Protein AF-A0A2N0NVF7-F1 (afdb_monomer_lite)

Secondary structure (DSSP, 8-state):
-------------------------------HHHHHHHHHHHHHHHHTTTTTT----SSS-HHHHHHHIIIIIHHHHHHHHHHHS---HHHHHHHHHHHHHHHHHHHHHHHS-HHHHHHHHHHHHHHHHHHHHHHHHHHHHHHHHHTT-TTGGGS-HHHHHHHHH-GGGS--------------SS------------------GGG-HHHHHIIIIIIHHHHHHHHHS---------

Foldseek 3Di:
DDDDDDDDDDDDDPPDDPPPPPPPPVPPPQDPVNLVVLLVVLVVCCVPVCCVQDDDDLQDDCVVCVVVCVPGPQPVSCVVSVVPDVDDSVSSVVSVVVVSVVSNVVVVLVVPPPVVVVVVVVVVVQVVVLVVLLVLLVVLLVVCVVVVPPLSVVDDPVVVVVLSPDSLLRDDPPPPDPCPVPDPPDDPDDPDPDPPPPPPPDDSVSPPPSSVCCRPVRRVVSSVVVVPDDPPPPPDDD

Organism: NCBI:txid588596

Radius of gyration: 31.99 Å; chains: 1; bounding box: 83×58×84 Å

Structure (mmCIF, N/CA/C/O backbone):
data_AF-A0A2N0NVF7-F1
#
_entry.id   AF-A0A2N0NVF7-F1
#
loop_
_atom_site.group_PDB
_atom_site.id
_atom_site.type_symbol
_atom_site.label_atom_id
_atom_site.label_alt_id
_atom_site.label_comp_id
_atom_site.label_asym_id
_atom_site.label_entity_id
_atom_site.label_seq_id
_atom_site.pdbx_PDB_ins_code
_atom_site.Cartn_x
_atom_site.Cartn_y
_atom_site.Cartn_z
_atom_site.occupancy
_atom_site.B_iso_or_equiv
_atom_site.auth_seq_id
_atom_site.auth_comp_id
_atom_site.auth_asym_id
_atom_site.auth_atom_id
_atom_site.pdbx_PDB_model_num
ATOM 1 N N . MET A 1 1 ? 51.260 -34.766 55.723 1.00 37.97 1 MET A N 1
ATOM 2 C CA . MET A 1 1 ? 52.291 -34.419 54.733 1.00 37.97 1 MET A CA 1
ATOM 3 C C . MET A 1 1 ? 51.609 -34.461 53.387 1.00 37.97 1 MET A C 1
ATOM 5 O O . MET A 1 1 ? 51.180 -35.546 53.025 1.00 37.97 1 MET A O 1
ATOM 9 N N . ASP A 1 2 ? 51.400 -33.269 52.814 1.00 34.38 2 ASP A N 1
ATOM 10 C CA . ASP A 1 2 ? 51.558 -32.926 51.385 1.00 34.38 2 ASP A CA 1
ATOM 11 C C . ASP A 1 2 ? 50.774 -33.751 50.339 1.00 34.38 2 ASP A C 1
ATOM 13 O O . ASP A 1 2 ? 50.781 -34.971 50.369 1.00 34.38 2 ASP A O 1
ATOM 17 N N . SER A 1 3 ? 50.094 -33.207 49.328 1.00 41.75 3 SER A N 1
ATOM 18 C CA . SER A 1 3 ? 49.921 -31.846 48.810 1.00 41.75 3 SER A CA 1
ATOM 19 C C . SER A 1 3 ? 48.745 -31.847 47.818 1.00 41.75 3 SER A C 1
ATOM 21 O O . SER A 1 3 ? 48.308 -32.893 47.339 1.00 41.75 3 SER A O 1
ATOM 23 N N . ASP A 1 4 ? 48.282 -30.639 47.519 1.00 42.72 4 ASP A N 1
ATOM 24 C CA . ASP A 1 4 ? 47.252 -30.221 46.570 1.00 42.72 4 ASP A CA 1
ATOM 25 C C . ASP A 1 4 ? 47.401 -30.758 45.136 1.00 42.72 4 ASP A C 1
ATOM 27 O O . ASP A 1 4 ? 48.513 -30.864 44.627 1.00 42.72 4 ASP A O 1
ATOM 31 N N . GLN A 1 5 ? 46.272 -30.936 44.439 1.00 44.09 5 GLN A N 1
ATOM 32 C CA . GLN A 1 5 ? 46.112 -30.585 43.019 1.00 44.09 5 GLN A CA 1
ATOM 33 C C . GLN A 1 5 ? 44.612 -30.400 42.718 1.00 44.09 5 GLN A C 1
ATOM 35 O O . GLN A 1 5 ? 43.843 -31.358 42.619 1.00 44.09 5 GLN A O 1
ATOM 40 N N . GLU A 1 6 ? 44.206 -29.137 42.586 1.00 36.31 6 GLU A N 1
ATOM 41 C CA . GLU A 1 6 ? 42.967 -28.725 41.932 1.00 36.31 6 GLU A CA 1
ATOM 42 C C . GLU A 1 6 ? 43.001 -29.092 40.441 1.00 36.31 6 GLU A C 1
ATOM 44 O O . GLU A 1 6 ? 44.023 -28.941 39.775 1.00 36.31 6 GLU A O 1
ATOM 49 N N . SER A 1 7 ? 41.861 -29.482 39.873 1.00 37.03 7 SER A N 1
ATOM 50 C CA . SER A 1 7 ? 41.584 -29.287 38.445 1.00 37.03 7 SER A CA 1
ATOM 51 C C . SER A 1 7 ? 40.078 -29.204 38.233 1.00 37.03 7 SER A C 1
ATOM 53 O O . SER A 1 7 ? 39.373 -30.195 38.062 1.00 37.03 7 SER A O 1
ATOM 55 N N . SER A 1 8 ? 39.589 -27.971 38.288 1.00 33.84 8 SER A N 1
ATOM 56 C CA . SER A 1 8 ? 38.267 -27.549 37.856 1.00 33.84 8 SER A CA 1
ATOM 57 C C . SER A 1 8 ? 38.199 -27.594 36.326 1.00 33.84 8 SER A C 1
ATOM 59 O O . SER A 1 8 ? 38.786 -26.777 35.622 1.00 33.84 8 SER A O 1
ATOM 61 N N . SER A 1 9 ? 37.476 -28.569 35.781 1.00 32.97 9 SER A N 1
ATOM 62 C CA . SER A 1 9 ? 37.179 -28.650 34.351 1.00 32.97 9 SER A CA 1
ATOM 63 C C . SER A 1 9 ? 36.057 -27.673 33.986 1.00 32.97 9 SER A C 1
ATOM 65 O O . SER A 1 9 ? 34.875 -28.017 34.013 1.00 32.97 9 SER A O 1
ATOM 67 N N . SER A 1 10 ? 36.432 -26.440 33.652 1.00 32.38 10 SER A N 1
ATOM 68 C CA . SER A 1 10 ? 35.570 -25.450 33.008 1.00 32.38 10 SER A CA 1
ATOM 69 C C . SER A 1 10 ? 35.505 -25.719 31.501 1.00 32.38 10 SER A C 1
ATOM 71 O O . SER A 1 10 ? 36.438 -25.478 30.737 1.00 32.38 10 SER A O 1
ATOM 73 N N . SER A 1 11 ? 34.366 -26.250 31.065 1.00 32.31 11 SER A N 1
ATOM 74 C CA . SER A 1 11 ? 34.003 -26.417 29.660 1.00 32.31 11 SER A CA 1
ATOM 75 C C . SER A 1 11 ? 33.707 -25.055 29.024 1.00 32.31 11 SER A C 1
ATOM 77 O O . SER A 1 11 ? 32.600 -24.525 29.137 1.00 32.31 11 SER A O 1
ATOM 79 N N . SER A 1 12 ? 34.709 -24.484 28.363 1.00 32.97 12 SER A N 1
ATOM 80 C CA . SER A 1 12 ? 34.586 -23.269 27.559 1.00 32.97 12 SER A CA 1
ATOM 81 C C . SER A 1 12 ? 33.939 -23.594 26.213 1.00 32.97 12 SER A C 1
ATOM 83 O O . SER A 1 12 ? 34.584 -24.122 25.309 1.00 32.97 12 SER A O 1
ATOM 85 N N . SER A 1 13 ? 32.655 -23.271 26.078 1.00 30.88 13 SER A N 1
ATOM 86 C CA . SER A 1 13 ? 31.927 -23.293 24.810 1.00 30.88 13 SER A CA 1
ATOM 87 C C . SER A 1 13 ? 32.509 -22.241 23.865 1.00 30.88 13 SER A C 1
ATOM 89 O O . SER A 1 13 ? 32.264 -21.045 24.013 1.00 30.88 13 SER A O 1
ATOM 91 N N . SER A 1 14 ? 33.291 -22.684 22.886 1.00 31.03 14 SER A N 1
ATOM 92 C CA . SER A 1 14 ? 33.769 -21.869 21.775 1.00 31.03 14 SER A CA 1
ATOM 93 C C . SER A 1 14 ? 32.594 -21.506 20.865 1.00 31.03 14 SER A C 1
ATOM 95 O O . SER A 1 14 ? 32.209 -22.240 19.959 1.00 31.03 14 SER A O 1
ATOM 97 N N . SER A 1 15 ? 31.999 -20.341 21.114 1.00 32.75 15 SER A N 1
ATOM 98 C CA . SER A 1 15 ? 31.070 -19.695 20.193 1.00 32.75 15 SER A CA 1
ATOM 99 C C . SER A 1 15 ? 31.816 -19.332 18.910 1.00 32.75 15 SER A C 1
ATOM 101 O O . SER A 1 15 ? 32.534 -18.333 18.853 1.00 32.75 15 SER A O 1
ATOM 103 N N . SER A 1 16 ? 31.665 -20.172 17.888 1.00 29.67 16 SER A N 1
ATOM 104 C CA . SER A 1 16 ? 32.123 -19.910 16.530 1.00 29.67 16 SER A CA 1
ATOM 105 C C . SER A 1 16 ? 31.419 -18.662 16.005 1.00 29.67 16 SER A C 1
ATOM 107 O O . SER A 1 16 ? 30.249 -18.691 15.625 1.00 29.67 16 SER A O 1
ATOM 109 N N . THR A 1 17 ? 32.129 -17.539 15.996 1.00 31.55 17 THR A N 1
ATOM 110 C CA . THR A 1 17 ? 31.732 -16.371 15.221 1.00 31.55 17 THR A CA 1
ATOM 111 C C . THR A 1 17 ? 31.757 -16.780 13.757 1.00 31.55 17 THR A C 1
ATOM 113 O O . THR A 1 17 ? 32.826 -17.012 13.191 1.00 31.55 17 THR A O 1
ATOM 116 N N . TYR A 1 18 ? 30.580 -16.902 13.144 1.00 33.84 18 TYR A N 1
ATOM 117 C CA . TYR A 1 18 ? 30.467 -16.908 11.697 1.00 33.84 18 TYR A CA 1
ATOM 118 C C . TYR A 1 18 ? 30.979 -15.544 11.223 1.00 33.84 18 TYR A C 1
ATOM 120 O O . TYR A 1 18 ? 30.282 -14.535 11.218 1.00 33.84 18 TYR A O 1
ATOM 128 N N . SER A 1 19 ? 32.258 -15.484 10.878 1.00 30.38 19 SER A N 1
ATOM 129 C CA . SER A 1 19 ? 32.777 -14.389 10.080 1.00 30.38 19 SER A CA 1
ATOM 130 C C . SER A 1 19 ? 32.153 -14.564 8.707 1.00 30.38 19 SER A C 1
ATOM 132 O O . SER A 1 19 ? 32.668 -15.290 7.862 1.00 30.38 19 SER A O 1
ATOM 134 N N . SER A 1 20 ? 30.989 -13.950 8.503 1.00 32.41 20 SER A N 1
ATOM 135 C CA . SER A 1 20 ? 30.478 -13.675 7.172 1.00 32.41 20 SER A CA 1
ATOM 136 C C . SER A 1 20 ? 31.503 -12.766 6.513 1.00 32.41 20 SER A C 1
ATOM 138 O O . SER A 1 20 ? 31.496 -11.552 6.709 1.00 32.41 20 SER A O 1
ATOM 140 N N . SER A 1 21 ? 32.441 -13.390 5.808 1.00 32.06 21 SER A N 1
ATOM 141 C CA . SER A 1 21 ? 33.409 -12.749 4.941 1.00 32.06 21 SER A CA 1
ATOM 142 C C . SER A 1 21 ? 32.630 -11.936 3.916 1.00 32.06 21 SER A C 1
ATOM 144 O O . SER A 1 21 ? 32.153 -12.461 2.909 1.00 32.06 21 SER A O 1
ATOM 146 N N . SER A 1 22 ? 32.448 -10.652 4.218 1.00 42.31 22 SER A N 1
ATOM 147 C CA . SER A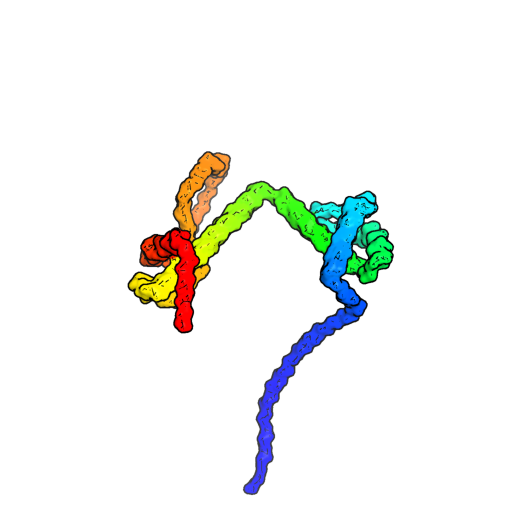 1 22 ? 32.044 -9.657 3.245 1.00 42.31 22 SER A CA 1
ATOM 148 C C . SER A 1 22 ? 33.134 -9.643 2.189 1.00 42.31 22 SER A C 1
ATOM 150 O O . SER A 1 22 ? 34.223 -9.119 2.424 1.00 42.31 22 SER A O 1
ATOM 152 N N . LEU A 1 23 ? 32.851 -10.276 1.052 1.00 39.62 23 LEU A N 1
ATOM 153 C CA . LEU A 1 23 ? 33.563 -10.026 -0.187 1.00 39.62 23 LEU A CA 1
ATOM 154 C C . LEU A 1 23 ? 33.556 -8.511 -0.375 1.00 39.62 23 LEU A C 1
ATOM 156 O O . LEU A 1 23 ? 32.513 -7.900 -0.610 1.00 39.62 23 LEU A O 1
ATOM 160 N N . SER A 1 24 ? 34.709 -7.903 -0.127 1.00 44.84 24 SER A N 1
ATOM 161 C CA . SER A 1 24 ? 34.935 -6.485 -0.305 1.00 44.84 24 SER A CA 1
ATOM 162 C C . SER A 1 24 ? 34.953 -6.211 -1.802 1.00 44.84 24 SER A C 1
ATOM 164 O O . SER A 1 24 ? 36.010 -6.183 -2.432 1.00 44.84 24 SER A O 1
ATOM 166 N N . ASP A 1 25 ? 33.771 -6.026 -2.380 1.00 40.38 25 ASP A N 1
ATOM 167 C CA . ASP A 1 25 ? 33.649 -5.275 -3.615 1.00 40.38 25 ASP A CA 1
ATOM 168 C C . ASP A 1 25 ? 34.118 -3.855 -3.293 1.00 40.38 25 ASP A C 1
ATOM 170 O O . ASP A 1 25 ? 33.471 -3.131 -2.534 1.00 40.38 25 ASP A O 1
ATOM 174 N N . ASN A 1 26 ? 35.253 -3.448 -3.859 1.00 46.06 26 ASN A N 1
ATOM 175 C CA . ASN A 1 26 ? 35.726 -2.062 -3.859 1.00 46.06 26 ASN A CA 1
ATOM 176 C C . ASN A 1 26 ? 34.812 -1.184 -4.742 1.00 46.06 26 ASN A C 1
ATOM 178 O O . ASN A 1 26 ? 35.257 -0.516 -5.673 1.00 46.06 26 ASN A O 1
ATOM 182 N N . ALA A 1 27 ? 33.505 -1.215 -4.484 1.00 49.44 27 ALA A N 1
ATOM 183 C CA . ALA A 1 27 ? 32.524 -0.337 -5.080 1.00 49.44 27 ALA A CA 1
ATOM 184 C C . ALA A 1 27 ? 32.495 0.941 -4.244 1.00 49.44 27 ALA A C 1
ATOM 186 O O . ALA A 1 27 ? 32.060 0.934 -3.093 1.00 49.44 27 ALA A O 1
ATOM 187 N N . ILE A 1 28 ? 32.968 2.044 -4.826 1.00 53.88 28 ILE A N 1
ATOM 188 C CA . ILE A 1 28 ? 32.752 3.393 -4.297 1.00 53.88 28 ILE A CA 1
ATOM 189 C C . ILE A 1 28 ? 31.253 3.506 -3.999 1.00 53.88 28 ILE A C 1
ATOM 191 O O . ILE A 1 28 ? 30.440 3.527 -4.923 1.00 53.88 28 ILE A O 1
ATOM 195 N N . HIS A 1 29 ? 30.874 3.499 -2.718 1.00 58.25 29 HIS A N 1
ATOM 196 C CA . HIS A 1 29 ? 29.473 3.552 -2.321 1.00 58.25 29 HIS A CA 1
ATOM 197 C C . HIS A 1 29 ? 28.902 4.879 -2.815 1.00 58.25 29 HIS A C 1
ATOM 199 O O . HIS A 1 29 ? 29.215 5.948 -2.287 1.00 58.25 29 HIS A O 1
ATOM 205 N N . LEU A 1 30 ? 28.117 4.815 -3.888 1.00 65.69 30 LEU A N 1
ATOM 206 C CA . LEU A 1 30 ? 27.538 5.983 -4.525 1.00 65.69 30 LEU A CA 1
ATOM 207 C C . LEU A 1 30 ? 26.736 6.757 -3.473 1.00 65.69 30 LEU A C 1
ATOM 209 O O . LEU A 1 30 ? 25.811 6.211 -2.871 1.00 65.69 30 LEU A O 1
ATOM 213 N N . ASN A 1 31 ? 27.087 8.026 -3.245 1.00 79.81 31 ASN A N 1
ATOM 214 C CA . ASN A 1 31 ? 26.349 8.893 -2.328 1.00 79.81 31 ASN A CA 1
ATOM 215 C C . ASN A 1 31 ? 24.843 8.808 -2.649 1.00 79.81 31 ASN A C 1
ATOM 217 O O . ASN A 1 31 ? 24.455 8.919 -3.813 1.00 79.81 31 ASN A O 1
ATOM 221 N N . GLN A 1 32 ? 23.988 8.613 -1.639 1.00 80.88 32 GLN A N 1
ATOM 222 C CA . GLN A 1 32 ? 22.549 8.395 -1.831 1.00 80.88 32 GLN A CA 1
ATOM 223 C C . GLN A 1 32 ? 21.876 9.481 -2.683 1.00 80.88 32 GLN A C 1
ATOM 225 O O . GLN A 1 32 ? 20.971 9.179 -3.465 1.00 80.88 32 GLN A O 1
ATOM 230 N N . ASN A 1 33 ? 22.319 10.735 -2.567 1.00 84.88 33 ASN A N 1
ATOM 231 C CA . ASN A 1 33 ? 21.794 11.835 -3.375 1.00 84.88 33 ASN A CA 1
ATOM 232 C C . ASN A 1 33 ? 22.175 11.671 -4.850 1.00 84.88 33 ASN A C 1
ATOM 234 O O . ASN A 1 33 ? 21.324 11.788 -5.727 1.00 84.88 33 ASN A O 1
ATOM 238 N N . MET A 1 34 ? 23.428 11.303 -5.112 1.00 86.00 34 MET A N 1
ATOM 239 C CA . MET A 1 34 ? 23.927 11.016 -6.454 1.00 86.00 34 MET A CA 1
ATOM 240 C C . MET A 1 34 ? 23.240 9.778 -7.054 1.00 86.00 34 MET A C 1
ATOM 242 O O . MET A 1 34 ? 22.802 9.834 -8.200 1.00 86.00 34 MET A O 1
ATOM 246 N N . TYR A 1 35 ? 23.021 8.714 -6.269 1.00 88.62 35 TYR A N 1
ATOM 247 C CA . TYR A 1 35 ? 22.237 7.545 -6.694 1.00 88.62 35 TYR A CA 1
ATOM 248 C C . TYR A 1 35 ? 20.826 7.936 -7.137 1.00 88.62 35 TYR A C 1
ATOM 250 O O . TYR A 1 35 ? 20.353 7.481 -8.176 1.00 88.62 35 TYR A O 1
ATOM 258 N N . ARG A 1 36 ? 20.145 8.805 -6.378 1.00 88.44 36 ARG A N 1
ATOM 259 C CA . ARG A 1 36 ? 18.804 9.294 -6.732 1.00 88.44 36 ARG A CA 1
ATOM 260 C C . ARG A 1 36 ? 18.814 10.107 -8.026 1.00 88.44 36 ARG A C 1
ATOM 262 O O . ARG A 1 36 ? 17.898 9.935 -8.826 1.00 88.44 36 ARG A O 1
ATOM 269 N N . THR A 1 37 ? 19.816 10.959 -8.234 1.00 90.69 37 THR A N 1
ATOM 270 C CA . THR A 1 37 ? 19.957 11.758 -9.461 1.00 90.69 37 THR A CA 1
ATOM 271 C C . THR A 1 37 ? 20.211 10.869 -10.673 1.00 90.69 37 THR A C 1
ATOM 273 O O . THR A 1 37 ? 19.436 10.909 -11.624 1.00 90.69 37 THR A O 1
ATOM 276 N N . ILE A 1 38 ? 21.205 9.982 -10.594 1.00 90.81 38 ILE A N 1
ATOM 277 C CA . ILE A 1 38 ? 21.542 9.042 -11.672 1.00 90.81 38 ILE A CA 1
ATOM 278 C C . ILE A 1 38 ? 20.348 8.152 -11.997 1.00 90.81 38 ILE A C 1
ATOM 280 O O . ILE A 1 38 ? 19.996 7.990 -13.159 1.00 90.81 38 ILE A O 1
ATOM 284 N N . LYS A 1 39 ? 19.664 7.626 -10.976 1.00 92.00 39 LYS A N 1
ATOM 285 C CA . LYS A 1 39 ? 18.464 6.806 -11.160 1.00 92.00 39 LYS A CA 1
ATOM 286 C C . LYS A 1 39 ? 17.374 7.545 -11.939 1.00 92.00 39 LYS A C 1
ATOM 288 O O . LYS A 1 39 ? 16.731 6.937 -12.787 1.00 92.00 39 LYS A O 1
ATOM 293 N N . LYS A 1 40 ? 17.156 8.837 -11.668 1.00 91.44 40 LYS A N 1
ATOM 294 C CA . LYS A 1 40 ? 16.187 9.653 -12.417 1.00 91.44 40 LYS A CA 1
ATOM 295 C C . LYS A 1 40 ? 16.617 9.843 -13.870 1.00 91.44 40 LYS A C 1
ATOM 297 O O . LYS A 1 40 ? 15.788 9.647 -14.750 1.00 91.44 40 LYS A O 1
ATOM 302 N N . GLU A 1 41 ? 17.883 10.168 -14.125 1.00 92.31 41 GLU A N 1
ATOM 303 C CA . GLU A 1 41 ? 18.389 10.340 -15.495 1.00 92.31 41 GLU A CA 1
ATOM 304 C C . GLU A 1 41 ? 18.319 9.040 -16.302 1.00 92.31 41 GLU A C 1
ATOM 306 O O . GLU A 1 41 ? 17.770 9.030 -17.401 1.00 92.31 41 GLU A O 1
ATOM 311 N N . VAL A 1 42 ? 18.756 7.921 -15.713 1.00 92.00 42 VAL A N 1
ATOM 312 C CA . VAL A 1 42 ? 18.628 6.578 -16.300 1.00 92.00 42 VAL A CA 1
ATOM 313 C C . VAL A 1 42 ? 17.183 6.297 -16.705 1.00 92.00 42 VAL A C 1
ATOM 315 O O . VAL A 1 42 ? 16.925 5.768 -17.782 1.00 92.00 42 VAL A O 1
ATOM 318 N N . PHE A 1 43 ? 16.221 6.668 -15.863 1.00 93.06 43 PHE A N 1
ATOM 319 C CA . PHE A 1 43 ? 14.807 6.453 -16.151 1.00 93.06 43 PHE A CA 1
ATOM 320 C C . PHE A 1 43 ? 14.281 7.341 -17.277 1.00 93.06 43 PHE A C 1
ATOM 322 O O . PHE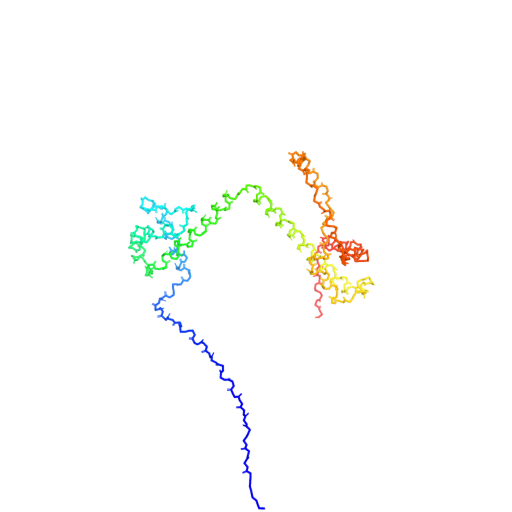 A 1 43 ? 13.428 6.881 -18.038 1.00 93.06 43 PHE A O 1
ATOM 329 N N . ILE A 1 44 ? 14.773 8.574 -17.387 1.00 92.31 44 ILE A N 1
ATOM 330 C CA . ILE A 1 44 ? 14.421 9.484 -18.478 1.00 92.31 44 ILE A CA 1
ATOM 331 C C . ILE A 1 44 ? 14.934 8.911 -19.799 1.00 92.31 44 ILE A C 1
ATOM 333 O O . ILE A 1 44 ? 14.126 8.691 -20.693 1.00 92.31 44 ILE A O 1
ATOM 337 N N . TRP A 1 45 ? 16.222 8.563 -19.889 1.00 92.12 45 TRP A N 1
ATOM 338 C CA . TRP A 1 45 ? 16.803 7.997 -21.113 1.00 92.12 45 TRP A CA 1
ATOM 339 C C . TRP A 1 45 ? 16.111 6.712 -21.560 1.00 92.12 45 TRP A C 1
ATOM 341 O O . TRP A 1 45 ? 15.853 6.530 -22.745 1.00 92.12 45 TRP A O 1
ATOM 351 N N . VAL A 1 46 ? 15.771 5.831 -20.616 1.00 90.56 46 VAL A N 1
ATOM 352 C CA . VAL A 1 46 ? 15.063 4.581 -20.929 1.00 90.56 46 VAL A CA 1
ATOM 353 C C . VAL A 1 46 ? 13.673 4.828 -21.522 1.00 90.56 46 VAL A C 1
ATOM 355 O O . VAL A 1 46 ? 13.240 4.053 -22.365 1.00 90.56 46 VAL A O 1
ATOM 358 N N . ASP A 1 47 ? 12.978 5.888 -21.100 1.00 86.94 47 ASP A N 1
ATOM 359 C CA . ASP A 1 47 ? 11.640 6.215 -21.616 1.00 86.94 47 ASP A CA 1
ATOM 360 C C . ASP A 1 47 ? 11.671 7.096 -22.881 1.00 86.9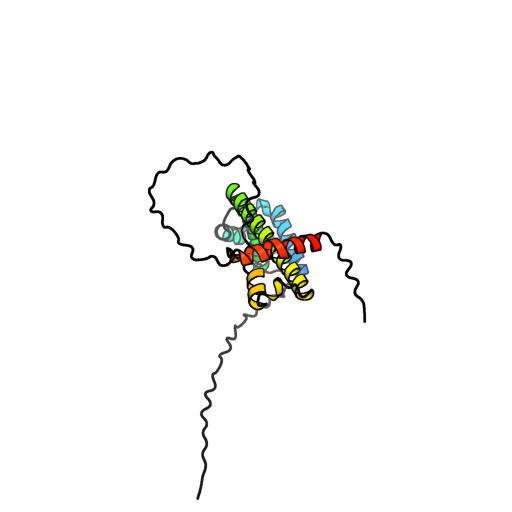4 47 ASP A C 1
ATOM 362 O O . ASP A 1 47 ? 10.643 7.212 -23.547 1.00 86.94 47 ASP A O 1
ATOM 366 N N . SER A 1 48 ? 12.811 7.719 -23.205 1.00 87.19 48 SER A N 1
ATOM 367 C CA . SER A 1 48 ? 13.000 8.533 -24.410 1.00 87.19 48 SER A CA 1
ATOM 368 C C . SER A 1 48 ? 13.905 7.832 -25.427 1.00 87.19 48 SER A C 1
ATOM 370 O O . SER A 1 48 ? 13.421 7.105 -26.286 1.00 87.19 48 SER A O 1
ATOM 372 N N . GLU A 1 49 ? 15.220 8.013 -25.310 1.00 85.38 49 GLU A N 1
ATOM 373 C CA . GLU A 1 49 ? 16.232 7.608 -26.296 1.00 85.38 49 GLU A CA 1
ATOM 374 C C . GLU A 1 49 ? 16.303 6.095 -26.519 1.00 85.38 49 GLU A C 1
ATOM 376 O O . GLU A 1 49 ? 16.630 5.641 -27.612 1.00 85.38 49 GLU A O 1
ATOM 381 N N . PHE A 1 50 ? 16.004 5.306 -25.488 1.00 86.19 50 PHE A N 1
ATOM 382 C CA . PHE A 1 50 ? 16.098 3.848 -25.561 1.00 86.19 50 PHE A CA 1
ATOM 383 C C . PHE A 1 50 ? 14.754 3.146 -25.731 1.00 86.19 50 PHE A C 1
ATOM 385 O O . PHE A 1 50 ? 14.732 1.913 -25.794 1.00 86.19 50 PHE A O 1
ATOM 392 N N . LYS A 1 51 ? 13.654 3.900 -25.843 1.00 85.62 51 LYS A N 1
ATOM 393 C CA . LYS A 1 51 ? 12.320 3.319 -26.013 1.00 85.62 51 LYS A CA 1
ATOM 394 C C . LYS A 1 51 ? 12.237 2.472 -27.286 1.00 85.62 51 LYS A C 1
ATOM 396 O O . LYS A 1 51 ? 11.720 1.360 -27.241 1.00 85.62 51 LYS A O 1
ATOM 401 N N . ASP A 1 52 ? 12.840 2.955 -28.370 1.00 85.00 52 ASP A N 1
ATOM 402 C CA . ASP A 1 52 ? 12.846 2.277 -29.672 1.00 85.00 52 ASP A CA 1
ATOM 403 C C . ASP A 1 52 ? 13.799 1.069 -29.719 1.00 85.00 52 ASP A C 1
ATOM 405 O O . ASP A 1 52 ? 13.631 0.169 -30.541 1.00 85.00 52 ASP A O 1
ATOM 409 N N . ILE A 1 53 ? 14.802 1.021 -28.832 1.00 87.19 53 ILE A N 1
ATOM 410 C CA . ILE A 1 53 ? 15.764 -0.091 -28.759 1.00 87.19 53 ILE A CA 1
ATOM 411 C C . ILE A 1 53 ? 15.135 -1.282 -28.039 1.00 87.19 53 ILE A C 1
ATOM 413 O O . ILE A 1 53 ? 15.179 -2.414 -28.528 1.00 87.19 53 ILE A O 1
ATOM 417 N N . TYR A 1 54 ? 14.599 -1.039 -26.843 1.00 86.94 54 TYR A N 1
ATOM 418 C CA . TYR A 1 54 ? 13.913 -2.062 -26.071 1.00 86.94 54 TYR A CA 1
ATOM 419 C C . TYR A 1 54 ? 13.005 -1.437 -25.013 1.00 86.94 54 TYR A C 1
ATOM 421 O O . TYR A 1 54 ? 13.474 -0.870 -24.022 1.00 86.94 54 TYR A O 1
ATOM 429 N N . GLU A 1 55 ? 11.701 -1.628 -25.179 1.00 87.94 55 GLU A N 1
ATOM 430 C CA . GLU A 1 55 ? 10.706 -1.232 -24.191 1.00 87.94 55 GLU A CA 1
ATOM 431 C C . GLU A 1 55 ? 10.548 -2.316 -23.112 1.00 87.94 55 GLU A C 1
ATOM 433 O O . GLU A 1 55 ? 10.250 -3.481 -23.389 1.00 87.94 55 GLU A O 1
ATOM 438 N N . ILE A 1 56 ? 10.754 -1.931 -21.848 1.00 88.56 56 ILE A N 1
ATOM 439 C CA . ILE A 1 56 ? 10.531 -2.825 -20.707 1.00 88.56 56 ILE A CA 1
ATOM 440 C C . ILE A 1 56 ? 9.025 -2.942 -20.464 1.00 88.56 56 ILE A C 1
ATOM 442 O O . ILE A 1 56 ? 8.420 -2.073 -19.833 1.00 88.56 56 ILE A O 1
ATOM 446 N N . ASP A 1 57 ? 8.453 -4.046 -20.934 1.00 86.62 57 ASP A N 1
ATOM 447 C CA . ASP A 1 57 ? 7.066 -4.414 -20.648 1.00 86.62 57 ASP A CA 1
ATOM 448 C C . ASP A 1 57 ? 6.832 -4.632 -19.138 1.00 86.62 57 ASP A C 1
ATOM 450 O O . ASP A 1 57 ? 7.528 -5.401 -18.473 1.00 86.62 57 ASP A O 1
ATOM 454 N N . SER A 1 58 ? 5.834 -3.949 -18.580 1.00 85.88 58 SER A N 1
ATOM 455 C CA . SER A 1 58 ? 5.432 -4.123 -17.182 1.00 85.88 58 SER A CA 1
ATOM 456 C C . SER A 1 58 ? 4.627 -5.392 -16.935 1.00 85.88 58 SER A C 1
ATOM 458 O O . SER A 1 58 ? 4.442 -5.760 -15.778 1.00 85.88 58 SER A O 1
ATOM 460 N N . ASP A 1 59 ? 4.141 -6.048 -17.982 1.00 84.75 59 ASP A N 1
ATOM 461 C CA . ASP A 1 59 ? 3.246 -7.196 -17.877 1.00 84.75 59 ASP A CA 1
ATOM 462 C C . ASP A 1 59 ? 3.980 -8.533 -17.881 1.00 84.75 59 ASP A C 1
ATOM 464 O O . ASP A 1 59 ? 3.458 -9.517 -17.355 1.00 84.75 59 ASP A O 1
ATOM 468 N N . ARG A 1 60 ? 5.192 -8.555 -18.439 1.00 87.62 60 ARG A N 1
ATOM 469 C CA . ARG A 1 60 ? 6.062 -9.731 -18.500 1.00 87.62 60 ARG A CA 1
ATOM 470 C C . ARG A 1 60 ? 6.919 -9.864 -17.251 1.00 87.62 60 ARG A C 1
ATOM 472 O O . ARG A 1 60 ? 7.182 -8.893 -16.531 1.00 87.62 60 ARG A O 1
ATOM 479 N N . THR A 1 61 ? 7.385 -11.084 -16.996 1.00 89.38 61 THR A N 1
ATOM 480 C CA . THR A 1 61 ? 8.285 -11.334 -15.871 1.00 89.38 61 THR A CA 1
ATOM 481 C C . THR A 1 61 ? 9.676 -10.771 -16.158 1.00 89.38 61 THR A C 1
ATOM 483 O O . THR A 1 61 ? 10.162 -10.788 -17.290 1.00 89.38 61 THR A O 1
ATOM 486 N N . TRP A 1 62 ? 10.364 -10.294 -15.114 1.00 90.81 62 TRP A N 1
ATOM 487 C CA . TRP A 1 62 ? 11.734 -9.798 -15.264 1.00 90.81 62 TRP A CA 1
ATOM 488 C C . TRP A 1 62 ? 12.658 -10.848 -15.878 1.00 90.81 62 TRP A C 1
ATOM 490 O O . TRP A 1 62 ? 13.531 -10.497 -16.659 1.00 90.81 62 TRP A O 1
ATOM 500 N N . LEU A 1 63 ? 12.465 -12.126 -15.541 1.00 90.25 63 LEU A N 1
ATOM 501 C CA . LEU A 1 63 ? 13.304 -13.226 -16.009 1.00 90.25 63 LEU A CA 1
ATOM 502 C C . LEU A 1 63 ? 13.231 -13.381 -17.533 1.00 90.25 63 LEU A C 1
ATOM 504 O O . LEU A 1 63 ? 14.277 -13.427 -18.171 1.00 90.25 63 LEU A O 1
ATOM 508 N N . GLU A 1 64 ? 12.027 -13.353 -18.110 1.00 89.94 64 GLU A N 1
ATOM 509 C CA . GLU A 1 64 ? 11.804 -13.436 -19.564 1.00 89.94 64 GLU A CA 1
ATOM 510 C C . GLU A 1 64 ? 12.471 -12.294 -20.339 1.00 89.94 64 GLU A C 1
ATOM 512 O O . GLU A 1 64 ? 12.887 -12.451 -21.485 1.00 89.94 64 GLU A O 1
ATOM 517 N N . GLN A 1 65 ? 12.569 -11.119 -19.721 1.00 92.00 65 GLN A N 1
ATOM 518 C CA . GLN A 1 65 ? 13.089 -9.917 -20.368 1.00 92.00 65 GLN A CA 1
ATOM 519 C C . GLN A 1 65 ? 14.548 -9.626 -20.024 1.00 92.00 65 GLN A C 1
ATOM 521 O O . GLN A 1 65 ? 15.193 -8.836 -20.714 1.00 92.00 65 GLN A O 1
ATOM 526 N N . LYS A 1 66 ? 15.085 -10.261 -18.978 1.00 91.50 66 LYS A N 1
ATOM 527 C CA . LYS A 1 66 ? 16.406 -9.971 -18.414 1.00 91.50 66 LYS A CA 1
ATOM 528 C C . LYS A 1 66 ? 17.508 -10.074 -19.460 1.00 91.50 66 LYS A C 1
ATOM 530 O O . LYS A 1 66 ? 18.369 -9.202 -19.509 1.00 91.50 66 LYS A O 1
ATOM 535 N N . GLU A 1 67 ? 17.479 -11.104 -20.298 1.00 92.00 67 GLU A N 1
ATOM 536 C CA . GLU A 1 67 ? 18.497 -11.305 -21.334 1.00 92.00 67 GLU A CA 1
ATOM 537 C C . GLU A 1 67 ? 18.454 -10.204 -22.395 1.00 92.00 67 GLU A C 1
ATOM 539 O O . GLU A 1 67 ? 19.487 -9.625 -22.725 1.00 92.00 67 GLU A O 1
ATOM 544 N N . ASN A 1 68 ? 17.262 -9.824 -22.862 1.00 92.62 68 ASN A N 1
ATOM 545 C CA . ASN A 1 68 ? 17.101 -8.705 -23.792 1.00 92.62 68 ASN A CA 1
ATOM 546 C C . ASN A 1 68 ? 17.534 -7.373 -23.164 1.00 92.62 68 ASN A C 1
ATOM 548 O O . ASN A 1 68 ? 18.180 -6.561 -23.822 1.00 92.62 68 ASN A O 1
ATOM 552 N N . ILE A 1 69 ? 17.248 -7.161 -21.877 1.00 92.12 69 ILE A N 1
ATOM 553 C CA . ILE A 1 69 ? 17.688 -5.964 -21.152 1.00 92.12 69 ILE A CA 1
ATOM 554 C C . ILE A 1 69 ? 19.216 -5.926 -21.063 1.00 92.12 69 ILE A C 1
ATOM 556 O O . ILE A 1 69 ? 19.814 -4.890 -21.334 1.00 92.12 69 ILE A O 1
ATOM 560 N N . ILE A 1 70 ? 19.862 -7.042 -20.721 1.00 92.38 70 ILE A N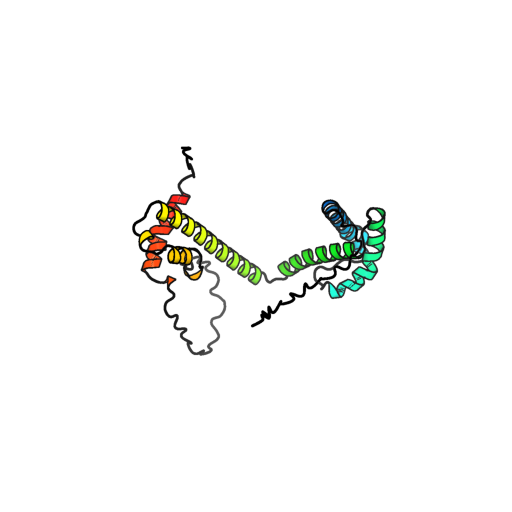 1
ATOM 561 C CA . ILE A 1 70 ? 21.324 -7.121 -20.597 1.00 92.38 70 ILE A CA 1
ATOM 562 C C . ILE A 1 70 ? 22.020 -6.976 -21.955 1.00 92.38 70 ILE A C 1
ATOM 564 O O . ILE A 1 70 ? 23.085 -6.371 -22.022 1.00 92.38 70 ILE A O 1
ATOM 568 N N . THR A 1 71 ? 21.444 -7.517 -23.027 1.00 92.62 71 THR A N 1
ATOM 569 C CA . THR A 1 71 ? 22.093 -7.549 -24.347 1.00 92.62 71 THR A CA 1
ATOM 570 C C . THR A 1 71 ? 21.795 -6.322 -25.208 1.00 92.62 71 THR A C 1
ATOM 572 O O . THR A 1 71 ? 22.698 -5.825 -25.875 1.00 92.62 71 THR A O 1
ATOM 575 N N . LYS A 1 72 ? 20.561 -5.804 -25.189 1.00 91.81 72 LYS A N 1
ATOM 576 C CA . LYS A 1 72 ? 20.123 -4.703 -26.066 1.00 91.81 72 LYS A CA 1
ATOM 577 C C . LYS A 1 72 ? 20.134 -3.349 -25.363 1.00 91.81 72 LYS A C 1
ATOM 579 O O . LYS A 1 72 ? 20.636 -2.378 -25.918 1.00 91.81 72 LYS A O 1
ATOM 584 N N . LEU A 1 73 ? 19.601 -3.284 -24.140 1.00 91.62 73 LEU A N 1
ATOM 585 C CA . LEU A 1 73 ? 19.360 -2.019 -23.436 1.00 91.62 73 LEU A CA 1
ATOM 586 C C . LEU A 1 73 ? 20.549 -1.564 -22.578 1.00 91.62 73 LEU A C 1
ATOM 588 O O . LEU A 1 73 ? 20.916 -0.391 -22.587 1.00 91.62 73 LEU A O 1
ATOM 592 N N . LEU A 1 74 ? 21.160 -2.485 -21.833 1.00 93.06 74 LEU A N 1
ATOM 593 C CA . LEU A 1 74 ? 22.214 -2.180 -20.866 1.00 93.06 74 LEU A CA 1
ATOM 594 C C . LEU A 1 74 ? 23.504 -1.649 -21.518 1.00 93.06 74 LEU A C 1
ATOM 596 O O . LEU A 1 74 ? 24.025 -0.658 -21.009 1.00 93.06 74 LEU A O 1
ATOM 600 N N . PRO A 1 75 ? 24.025 -2.210 -22.631 1.00 92.62 75 PRO A N 1
ATOM 601 C CA . PRO A 1 75 ? 25.296 -1.759 -23.195 1.00 92.62 75 PRO A CA 1
ATOM 602 C C . PRO A 1 75 ? 25.290 -0.305 -23.692 1.00 92.62 75 PRO A C 1
ATOM 604 O O . PRO A 1 75 ? 26.233 0.426 -23.373 1.00 92.62 75 PRO A O 1
ATOM 607 N N . PRO A 1 76 ? 24.281 0.170 -24.451 1.00 91.69 76 PRO A N 1
ATOM 608 C CA . PRO A 1 76 ? 24.287 1.553 -24.904 1.00 91.69 76 PRO A CA 1
ATOM 609 C C . PRO A 1 76 ? 23.902 2.529 -23.778 1.00 91.69 76 PRO A C 1
ATOM 611 O O . PRO A 1 76 ? 24.474 3.617 -23.707 1.00 91.69 76 PRO A O 1
ATOM 614 N N . LEU A 1 77 ? 23.052 2.114 -22.830 1.00 91.06 77 LEU A N 1
ATOM 615 C CA . LEU A 1 77 ? 22.741 2.894 -21.630 1.00 91.06 77 LEU A CA 1
ATOM 616 C C . LEU A 1 77 ? 23.976 3.085 -20.738 1.00 91.06 77 LEU A C 1
ATOM 618 O O . LEU A 1 77 ? 24.247 4.194 -20.284 1.00 91.06 77 LEU A O 1
ATOM 622 N N . TYR A 1 78 ? 24.768 2.030 -20.535 1.00 92.38 78 TYR A N 1
ATOM 623 C CA . TYR A 1 78 ? 26.024 2.098 -19.789 1.00 92.38 78 TYR A CA 1
ATOM 624 C C . TYR A 1 78 ? 27.011 3.073 -20.429 1.00 92.38 78 TYR A C 1
ATOM 626 O O . TYR A 1 78 ? 27.563 3.925 -19.738 1.00 92.38 78 TYR A O 1
ATOM 634 N N . LYS A 1 79 ? 27.182 3.019 -21.757 1.00 91.56 79 LYS A N 1
ATOM 635 C CA . LYS A 1 79 ? 28.044 3.964 -22.489 1.00 91.56 79 LYS A CA 1
ATOM 636 C C . LYS A 1 79 ? 27.620 5.420 -22.300 1.00 91.56 79 LYS A C 1
ATOM 638 O O . LYS A 1 79 ? 28.474 6.298 -22.371 1.00 91.56 79 LYS A O 1
ATOM 643 N N . LEU A 1 80 ? 26.332 5.690 -22.098 1.00 90.69 80 LEU A N 1
ATOM 644 C CA . LEU A 1 80 ? 25.816 7.041 -21.890 1.00 90.69 80 LEU A CA 1
ATOM 645 C C . LEU A 1 80 ? 26.009 7.486 -20.434 1.00 90.69 80 LEU A C 1
ATOM 647 O O . LEU A 1 80 ? 26.611 8.531 -20.189 1.00 90.69 80 LEU A O 1
ATOM 651 N N . VAL A 1 81 ? 25.581 6.663 -19.473 1.00 89.44 81 VAL A N 1
ATOM 652 C CA . VAL A 1 81 ? 25.702 6.944 -18.031 1.00 89.44 81 VAL A CA 1
ATOM 653 C C . VAL A 1 81 ? 27.169 7.108 -17.627 1.00 89.44 81 VAL A C 1
ATOM 655 O O . VAL A 1 81 ? 27.504 8.063 -16.928 1.00 89.44 81 VAL A O 1
ATOM 658 N N . ASN A 1 82 ? 28.053 6.234 -18.124 1.00 88.62 82 ASN A N 1
ATOM 659 C CA . ASN A 1 82 ? 29.466 6.213 -17.747 1.00 88.62 82 ASN A CA 1
ATOM 660 C C . ASN A 1 82 ? 30.266 7.427 -18.258 1.00 88.62 82 ASN A C 1
ATOM 662 O O . ASN A 1 82 ? 31.349 7.705 -17.755 1.00 88.62 82 ASN A O 1
ATOM 666 N N . LYS A 1 83 ? 29.732 8.192 -19.225 1.00 88.38 83 LYS A N 1
ATOM 667 C CA . LYS A 1 83 ? 30.326 9.478 -19.643 1.00 88.38 83 LYS A CA 1
ATOM 668 C C . LYS A 1 83 ? 30.192 10.558 -18.572 1.00 88.38 83 LYS A C 1
ATOM 670 O O . LYS A 1 83 ? 31.016 11.463 -18.523 1.00 88.38 83 LYS A O 1
ATOM 675 N N . LYS A 1 84 ? 29.127 10.497 -17.767 1.00 86.31 84 LYS A N 1
ATOM 676 C CA . LYS A 1 84 ? 28.795 11.517 -16.762 1.00 86.31 84 LYS A CA 1
ATOM 677 C C . LYS A 1 84 ? 29.087 11.066 -15.336 1.00 86.31 84 LYS A C 1
ATOM 679 O O . LYS A 1 84 ? 29.426 11.890 -14.493 1.00 86.31 84 LYS A O 1
ATOM 684 N N . TYR A 1 85 ? 28.936 9.775 -15.058 1.00 86.31 85 TYR A N 1
ATOM 685 C CA . TYR A 1 85 ? 28.999 9.223 -13.712 1.00 86.31 85 TYR A CA 1
ATOM 686 C C . TYR A 1 85 ? 29.772 7.912 -13.716 1.00 86.31 85 TYR A C 1
ATOM 688 O O . TYR A 1 85 ? 29.520 7.061 -14.558 1.00 86.31 85 TYR A O 1
ATOM 696 N N . ASN A 1 86 ? 30.648 7.699 -12.736 1.00 86.88 86 ASN A N 1
ATOM 697 C CA . ASN A 1 86 ? 31.322 6.413 -12.573 1.00 86.88 86 ASN A CA 1
ATOM 698 C C . ASN A 1 86 ? 30.371 5.409 -11.898 1.00 86.88 86 ASN A C 1
ATOM 700 O O . ASN A 1 86 ? 30.300 5.341 -10.670 1.00 86.88 86 ASN A O 1
ATOM 704 N N . VAL A 1 87 ? 29.580 4.692 -12.698 1.00 86.75 87 VAL A N 1
ATOM 705 C CA . VAL A 1 87 ? 28.512 3.791 -12.230 1.00 86.75 87 VAL A CA 1
ATOM 706 C C . VAL A 1 87 ? 28.729 2.413 -12.822 1.00 86.75 87 VAL A C 1
ATOM 708 O O . VAL A 1 87 ? 28.990 2.282 -14.014 1.00 86.75 87 VAL A O 1
ATOM 711 N N . SER A 1 88 ? 28.592 1.367 -12.010 1.00 89.62 88 SER A N 1
ATOM 712 C CA . SER A 1 88 ? 28.755 -0.001 -12.492 1.00 89.62 88 SER A CA 1
ATOM 713 C C . SER A 1 88 ? 27.530 -0.484 -13.285 1.00 89.62 88 SER A C 1
ATOM 715 O O . SER A 1 88 ? 26.392 -0.074 -13.040 1.00 89.62 88 SER A O 1
ATOM 717 N N . ASN A 1 89 ? 27.739 -1.426 -14.210 1.00 89.69 89 ASN A N 1
ATOM 718 C CA . ASN A 1 89 ? 26.643 -2.089 -14.931 1.00 89.69 89 ASN A CA 1
ATOM 719 C C . ASN A 1 89 ? 25.620 -2.739 -13.986 1.00 89.69 89 ASN A C 1
ATOM 721 O O . ASN A 1 89 ? 24.421 -2.734 -14.266 1.00 89.69 89 ASN A O 1
ATOM 725 N N . SER A 1 90 ? 26.082 -3.285 -12.856 1.00 90.31 90 SER A N 1
ATOM 726 C CA . SER A 1 90 ? 25.207 -3.925 -11.874 1.00 90.31 90 SER A CA 1
ATOM 727 C C . SER A 1 90 ? 24.312 -2.905 -11.164 1.00 90.31 90 SER A C 1
ATOM 729 O O . SER A 1 90 ? 23.145 -3.200 -10.905 1.00 90.31 90 SER A O 1
ATOM 731 N N . ASP A 1 91 ? 24.801 -1.686 -10.919 1.00 90.75 91 ASP A N 1
ATOM 732 C CA . ASP A 1 91 ? 24.009 -0.611 -10.318 1.00 90.75 91 ASP A CA 1
ATOM 733 C C . ASP A 1 91 ? 22.927 -0.101 -11.268 1.00 90.75 91 ASP A C 1
ATOM 735 O O . ASP A 1 91 ? 21.775 0.050 -10.854 1.00 90.75 91 ASP A O 1
ATOM 739 N N . ILE A 1 92 ? 23.258 0.083 -12.552 1.00 91.62 92 ILE A N 1
ATOM 740 C CA . ILE A 1 92 ? 22.269 0.436 -13.582 1.00 91.62 92 ILE A CA 1
ATOM 741 C C . ILE A 1 92 ? 21.206 -0.664 -13.672 1.00 91.62 92 ILE A C 1
ATOM 743 O O . ILE A 1 92 ? 20.009 -0.379 -13.634 1.00 91.62 92 ILE A O 1
ATOM 747 N N . LEU A 1 93 ? 21.618 -1.935 -13.697 1.00 93.19 93 LEU A N 1
ATOM 748 C CA . LEU A 1 93 ? 20.692 -3.064 -13.742 1.00 93.19 93 LEU A CA 1
ATOM 749 C C . LEU A 1 93 ? 19.779 -3.119 -12.504 1.00 93.19 93 LEU A C 1
ATOM 751 O O . LEU A 1 93 ? 18.577 -3.352 -12.639 1.00 93.19 93 LEU A O 1
ATOM 755 N N . LYS A 1 94 ? 20.305 -2.845 -11.301 1.00 92.56 94 LYS A N 1
ATOM 756 C CA . LYS A 1 94 ? 19.504 -2.725 -10.067 1.00 92.56 94 LYS A CA 1
ATOM 757 C C . LYS A 1 94 ? 18.484 -1.587 -10.160 1.00 92.56 94 LYS A C 1
ATOM 759 O O . LYS A 1 94 ? 17.344 -1.758 -9.721 1.00 92.56 94 LYS A O 1
ATOM 764 N N . MET A 1 95 ? 18.861 -0.439 -10.734 1.00 93.38 95 MET A N 1
ATOM 765 C CA . MET A 1 95 ? 17.940 0.682 -10.958 1.00 93.38 95 MET A CA 1
ATOM 766 C C . MET A 1 95 ? 16.805 0.284 -11.911 1.00 93.38 95 MET A C 1
ATOM 768 O O . MET A 1 95 ? 15.639 0.523 -11.585 1.00 93.38 95 MET A O 1
ATOM 772 N N . LEU A 1 96 ? 17.128 -0.365 -13.038 1.00 92.81 96 LEU A N 1
ATOM 773 C CA . LEU A 1 96 ? 16.148 -0.857 -14.016 1.00 92.81 96 LEU A CA 1
ATOM 774 C C . LEU A 1 96 ? 15.198 -1.891 -13.403 1.00 92.81 96 LEU A C 1
ATOM 776 O O . LEU A 1 96 ? 13.982 -1.761 -13.536 1.00 92.81 96 LEU A O 1
ATOM 780 N N . HIS A 1 97 ? 15.731 -2.860 -12.657 1.00 92.06 97 HIS A N 1
ATOM 781 C CA . HIS A 1 97 ? 14.923 -3.860 -11.959 1.00 92.06 97 HIS A CA 1
ATOM 782 C C . HIS A 1 97 ? 13.972 -3.213 -10.942 1.00 92.06 97 HIS A C 1
ATOM 784 O O . HIS A 1 97 ? 12.786 -3.539 -10.893 1.00 92.06 97 HIS A O 1
ATOM 790 N N . GLY A 1 98 ? 14.457 -2.244 -10.156 1.00 91.38 98 GLY A N 1
ATOM 791 C CA . GLY A 1 98 ? 13.616 -1.496 -9.220 1.00 91.38 98 GLY A CA 1
ATOM 792 C C . GLY A 1 98 ? 12.492 -0.720 -9.915 1.00 91.38 98 GLY A C 1
ATOM 793 O O . GLY A 1 98 ? 11.385 -0.629 -9.381 1.00 91.38 98 GLY A O 1
ATOM 794 N N . ARG A 1 99 ? 12.751 -0.190 -11.117 1.00 91.44 99 ARG A N 1
ATOM 795 C CA . ARG A 1 99 ? 11.735 0.473 -11.943 1.00 91.44 99 ARG A CA 1
ATOM 796 C C . ARG A 1 99 ? 10.670 -0.502 -12.421 1.00 91.44 99 ARG A C 1
ATOM 798 O O . ARG A 1 99 ? 9.487 -0.235 -12.214 1.00 91.44 99 ARG A O 1
ATOM 805 N N . TRP A 1 100 ? 11.096 -1.611 -13.029 1.00 92.62 100 TRP A N 1
ATOM 806 C CA . TRP A 1 100 ? 10.199 -2.667 -13.491 1.00 92.62 100 TRP A CA 1
ATOM 807 C C . TRP A 1 100 ? 9.332 -3.158 -12.337 1.00 92.62 100 TRP A C 1
ATOM 809 O O . TRP A 1 100 ? 8.119 -3.131 -12.461 1.00 92.62 100 TRP A O 1
ATOM 819 N N . ARG A 1 101 ? 9.914 -3.466 -11.170 1.00 91.38 101 ARG A N 1
ATOM 820 C CA . ARG A 1 101 ? 9.164 -3.934 -9.993 1.00 91.38 101 ARG A CA 1
ATOM 821 C C . ARG A 1 101 ? 8.056 -2.962 -9.578 1.00 91.38 101 ARG A C 1
ATOM 823 O O . ARG A 1 101 ? 6.958 -3.398 -9.248 1.00 91.38 101 ARG A O 1
ATOM 830 N N . SER A 1 102 ? 8.338 -1.659 -9.601 1.00 89.25 102 SER A N 1
ATOM 831 C CA . SER A 1 102 ? 7.346 -0.623 -9.293 1.00 89.25 102 SER A CA 1
ATOM 832 C C . SER A 1 102 ? 6.215 -0.589 -10.331 1.00 89.25 102 SER A C 1
ATOM 834 O O . SER A 1 102 ? 5.042 -0.634 -9.967 1.00 89.25 102 SER A O 1
ATOM 836 N N . ARG A 1 103 ? 6.552 -0.583 -11.631 1.00 89.62 103 ARG A N 1
ATOM 837 C CA . ARG A 1 103 ? 5.560 -0.584 -12.724 1.00 89.62 103 ARG A CA 1
ATOM 838 C C . ARG A 1 103 ? 4.745 -1.879 -12.770 1.00 89.62 103 ARG A C 1
ATOM 840 O O . ARG A 1 103 ? 3.530 -1.823 -12.905 1.00 89.62 103 ARG A O 1
ATOM 847 N N . HIS A 1 104 ? 5.399 -3.020 -12.598 1.00 87.94 104 HIS A N 1
ATOM 848 C CA . HIS A 1 104 ? 4.790 -4.344 -12.557 1.00 87.94 104 HIS A CA 1
ATOM 849 C C . HIS A 1 104 ? 3.824 -4.479 -11.379 1.00 87.94 104 HIS A C 1
ATOM 851 O O . HIS A 1 104 ? 2.726 -4.990 -11.547 1.00 87.94 104 HIS A O 1
ATOM 857 N N . HIS A 1 105 ? 4.169 -3.946 -10.201 1.00 84.38 105 HIS A N 1
ATOM 858 C CA . HIS A 1 105 ? 3.235 -3.897 -9.076 1.00 84.38 105 HIS A CA 1
ATOM 859 C C . HIS A 1 105 ? 1.960 -3.116 -9.425 1.00 84.38 105 HIS A C 1
ATOM 861 O O . HIS A 1 105 ? 0.861 -3.594 -9.159 1.00 84.38 105 HIS A O 1
ATOM 867 N N . VAL A 1 106 ? 2.097 -1.954 -10.071 1.00 84.19 106 VAL A N 1
ATOM 868 C CA . VAL A 1 106 ? 0.949 -1.155 -10.526 1.00 84.19 106 VAL A CA 1
ATOM 869 C C . VAL A 1 106 ? 0.144 -1.885 -11.604 1.00 84.19 106 VAL A C 1
ATOM 871 O O . VAL A 1 106 ? -1.082 -1.865 -11.544 1.00 84.19 106 VAL A O 1
ATOM 874 N N . SER A 1 107 ? 0.797 -2.546 -12.566 1.00 83.62 107 SER A N 1
ATOM 875 C CA . SER A 1 107 ? 0.101 -3.348 -13.583 1.00 83.62 107 SER A CA 1
ATOM 876 C C . SER A 1 107 ? -0.662 -4.511 -12.947 1.00 83.62 107 SER A C 1
ATOM 878 O O . SER A 1 107 ? -1.844 -4.687 -13.215 1.00 83.62 107 SER A O 1
ATOM 880 N N . ASN A 1 108 ? -0.049 -5.235 -12.010 1.00 84.75 108 ASN A N 1
ATOM 881 C CA . ASN A 1 108 ? -0.708 -6.328 -11.298 1.00 84.75 108 ASN A CA 1
ATOM 882 C C . ASN A 1 108 ? -1.913 -5.853 -10.482 1.00 84.75 108 ASN A C 1
ATOM 884 O O . ASN A 1 108 ? -2.915 -6.557 -10.439 1.00 84.75 108 ASN A O 1
ATOM 888 N N . ILE A 1 109 ? -1.848 -4.661 -9.878 1.00 79.81 109 ILE A N 1
ATOM 889 C CA . ILE A 1 109 ? -3.013 -4.047 -9.222 1.00 79.81 109 ILE A CA 1
ATOM 890 C C . ILE A 1 109 ? -4.114 -3.745 -10.245 1.00 79.81 109 ILE A C 1
ATOM 892 O O . ILE A 1 109 ? -5.277 -3.986 -9.957 1.00 79.81 109 ILE A O 1
ATOM 896 N N . LYS A 1 110 ? -3.776 -3.233 -11.435 1.00 78.56 110 LYS A N 1
ATOM 897 C CA . LYS A 1 110 ? -4.763 -2.955 -12.495 1.00 78.56 110 LYS A CA 1
ATOM 898 C C . LYS A 1 110 ? -5.376 -4.221 -13.096 1.00 78.56 110 LYS A C 1
ATOM 900 O O . LYS A 1 110 ? -6.524 -4.195 -13.509 1.00 78.56 110 LYS A O 1
ATOM 905 N N . LYS A 1 111 ? -4.600 -5.304 -13.178 1.00 77.81 111 LYS A N 1
ATOM 906 C CA . LYS A 1 111 ? -5.047 -6.626 -13.645 1.00 77.81 111 LYS A CA 1
ATOM 907 C C . LYS A 1 111 ? -5.860 -7.380 -12.598 1.00 77.81 111 LYS A C 1
ATOM 909 O O . LYS A 1 111 ? -6.469 -8.396 -12.915 1.00 77.81 111 LYS A O 1
ATOM 914 N N . GLN A 1 112 ? -5.822 -6.933 -11.347 1.00 76.50 112 GLN A N 1
ATOM 915 C CA . GLN A 1 112 ? -6.645 -7.487 -10.290 1.00 76.50 112 GLN A CA 1
ATOM 916 C C . GLN A 1 112 ? -8.105 -7.135 -10.588 1.00 76.50 112 GLN A C 1
ATOM 918 O O . GLN A 1 112 ? -8.413 -5.967 -10.794 1.00 76.50 112 GLN A O 1
ATOM 923 N N . GLU A 1 113 ? -8.986 -8.136 -10.619 1.00 73.25 113 GLU A N 1
ATOM 924 C CA . GLU A 1 113 ? -10.419 -7.924 -10.852 1.00 73.25 113 GLU A CA 1
ATOM 925 C C . GLU A 1 113 ? -10.980 -6.855 -9.904 1.00 73.25 113 GLU A C 1
ATOM 927 O O . GLU A 1 113 ? -10.654 -6.843 -8.705 1.00 73.25 113 GLU A O 1
ATOM 932 N N . ASP A 1 114 ? -11.835 -5.979 -10.440 1.00 75.88 114 ASP A N 1
ATOM 933 C CA . ASP A 1 114 ? -12.420 -4.845 -9.716 1.00 75.88 114 ASP A CA 1
ATOM 934 C C . ASP A 1 114 ? -13.085 -5.288 -8.403 1.00 75.88 114 ASP A C 1
ATOM 936 O O . ASP A 1 114 ? -12.955 -4.618 -7.372 1.00 75.88 114 ASP A O 1
ATOM 940 N N . ASP A 1 115 ? -13.697 -6.473 -8.391 1.00 73.94 115 ASP A N 1
ATOM 941 C CA . ASP A 1 115 ? -14.314 -7.065 -7.204 1.00 73.94 115 ASP A CA 1
ATOM 942 C C . ASP A 1 115 ? -13.302 -7.403 -6.111 1.00 73.94 115 ASP A C 1
ATOM 944 O O . ASP A 1 115 ? -13.540 -7.148 -4.926 1.00 73.94 115 ASP A O 1
ATOM 948 N N . LYS A 1 116 ? -12.126 -7.916 -6.480 1.00 79.50 116 LYS A N 1
ATOM 949 C CA . LYS A 1 116 ? -11.075 -8.243 -5.515 1.00 79.50 116 LYS A CA 1
ATOM 950 C C . LYS A 1 116 ? -10.456 -6.975 -4.928 1.00 79.50 116 LYS A C 1
ATOM 952 O O . LYS A 1 116 ? -10.239 -6.911 -3.718 1.00 79.50 116 LYS A O 1
ATOM 957 N N . VAL A 1 117 ? -10.252 -5.938 -5.743 1.00 79.00 117 VAL A N 1
ATOM 958 C CA . VAL A 1 117 ? -9.804 -4.616 -5.266 1.00 79.00 117 VAL A CA 1
ATOM 959 C C . VAL A 1 117 ? -10.848 -3.990 -4.333 1.00 79.00 117 VAL A C 1
ATOM 961 O O . VAL A 1 117 ? -10.504 -3.461 -3.270 1.00 79.00 117 VAL A O 1
ATOM 964 N N . LYS A 1 118 ? -12.137 -4.087 -4.682 1.00 81.56 118 LYS A N 1
ATOM 965 C CA . LYS A 1 118 ? -13.259 -3.618 -3.855 1.00 81.56 118 LYS A CA 1
ATOM 966 C C . LYS A 1 118 ? -13.313 -4.362 -2.519 1.00 81.56 118 LYS A C 1
ATOM 968 O O . LYS A 1 118 ? -13.445 -3.719 -1.474 1.00 81.56 118 LYS A O 1
ATOM 973 N N . MET A 1 119 ? -13.148 -5.686 -2.519 1.00 77.56 119 MET A N 1
ATOM 974 C CA . MET A 1 119 ? -13.081 -6.503 -1.302 1.00 77.56 119 MET A CA 1
ATOM 975 C C . MET A 1 119 ? -11.891 -6.134 -0.413 1.00 77.56 119 MET A C 1
ATOM 977 O O . MET A 1 119 ? -12.070 -5.934 0.790 1.00 77.56 119 MET A O 1
ATOM 981 N N . ASP A 1 120 ? -10.694 -5.985 -0.978 1.00 82.75 120 ASP A N 1
ATOM 982 C CA . ASP A 1 120 ? -9.502 -5.606 -0.214 1.00 82.75 120 ASP A CA 1
ATOM 983 C C . ASP A 1 120 ? -9.646 -4.199 0.384 1.00 82.75 120 ASP A C 1
ATOM 985 O O . ASP A 1 120 ? -9.322 -3.978 1.556 1.00 82.75 120 ASP A O 1
ATOM 989 N N . ARG A 1 121 ? -10.240 -3.255 -0.360 1.00 83.50 121 ARG A N 1
ATOM 990 C CA . ARG A 1 121 ? -10.572 -1.918 0.156 1.00 83.50 121 ARG A CA 1
ATOM 991 C C . ARG A 1 121 ? -11.579 -1.984 1.308 1.00 83.50 121 ARG A C 1
ATOM 993 O O . ARG A 1 121 ? -11.388 -1.299 2.316 1.00 83.50 121 ARG A O 1
ATOM 1000 N N . ARG A 1 122 ? -12.627 -2.811 1.198 1.00 81.94 122 ARG A N 1
ATOM 1001 C CA . ARG A 1 122 ? -13.604 -3.042 2.281 1.00 81.94 122 ARG A CA 1
ATOM 1002 C C . ARG A 1 122 ? -12.918 -3.607 3.529 1.00 81.94 122 ARG A C 1
ATOM 1004 O O . ARG A 1 122 ? -13.113 -3.074 4.623 1.00 81.94 122 ARG A O 1
ATOM 1011 N N . ARG A 1 123 ? -12.050 -4.613 3.367 1.00 81.88 123 ARG A N 1
ATOM 1012 C CA . ARG A 1 123 ? -11.245 -5.198 4.456 1.00 81.88 123 ARG A CA 1
ATOM 1013 C C . ARG A 1 123 ? -10.346 -4.159 5.124 1.00 81.88 123 ARG A C 1
ATOM 1015 O O . ARG A 1 123 ? -10.310 -4.084 6.350 1.00 81.88 123 ARG A O 1
ATOM 1022 N N . LEU A 1 124 ? -9.672 -3.312 4.344 1.00 81.94 124 LEU A N 1
ATOM 1023 C CA . LEU A 1 124 ? -8.812 -2.252 4.873 1.00 81.94 124 LEU A CA 1
ATOM 1024 C C . LEU A 1 124 ? -9.608 -1.212 5.678 1.00 81.94 124 LEU A C 1
ATOM 1026 O O . LEU A 1 124 ? -9.202 -0.862 6.786 1.00 81.94 124 LEU A O 1
ATOM 1030 N N . LYS A 1 125 ? -10.762 -0.758 5.162 1.00 84.06 125 LYS A N 1
ATOM 1031 C CA . LYS A 1 125 ? -11.659 0.178 5.869 1.00 84.06 125 LYS A CA 1
ATOM 1032 C C . LYS A 1 125 ? -12.120 -0.411 7.203 1.00 84.06 125 LYS A C 1
ATOM 1034 O O . LYS A 1 125 ? -12.060 0.270 8.226 1.00 84.06 125 LYS A O 1
ATOM 1039 N N . LYS A 1 126 ? -12.522 -1.685 7.202 1.00 80.88 126 LYS A N 1
ATOM 1040 C CA . LYS A 1 126 ? -12.932 -2.426 8.402 1.00 80.88 126 LYS A CA 1
ATOM 1041 C C . LYS A 1 126 ? -11.793 -2.517 9.425 1.00 80.88 126 LYS A C 1
ATOM 1043 O O . LYS A 1 126 ? -11.971 -2.112 10.570 1.00 80.88 126 LYS A O 1
ATOM 1048 N N . ASN A 1 127 ? -10.596 -2.917 8.994 1.00 80.56 127 ASN A N 1
ATOM 1049 C CA . ASN A 1 127 ? -9.414 -2.992 9.858 1.00 80.56 127 ASN A CA 1
ATOM 1050 C C . ASN A 1 127 ? -9.044 -1.631 10.468 1.00 80.56 127 ASN A C 1
ATOM 1052 O O . ASN A 1 127 ? -8.755 -1.556 11.663 1.00 80.56 127 ASN A O 1
ATOM 1056 N N . SER A 1 128 ? -9.095 -0.552 9.679 1.00 84.06 128 SER A N 1
ATOM 1057 C CA . SER A 1 128 ? -8.827 0.807 10.164 1.00 84.06 128 SER A CA 1
ATOM 1058 C C . SER A 1 128 ? -9.839 1.239 11.226 1.00 84.06 128 SER A C 1
ATOM 1060 O O . SER A 1 128 ? -9.436 1.668 12.305 1.00 84.06 128 SER A O 1
ATOM 1062 N N . ARG A 1 129 ? -11.146 1.056 10.974 1.00 82.50 129 ARG A N 1
ATOM 1063 C CA . ARG A 1 129 ? -12.213 1.383 11.942 1.00 82.50 129 ARG A CA 1
ATOM 1064 C C . ARG A 1 129 ? -12.011 0.647 13.267 1.00 82.50 129 ARG A C 1
ATOM 1066 O O . ARG A 1 129 ? -12.094 1.263 14.331 1.00 82.50 129 ARG A O 1
ATOM 1073 N N . THR A 1 130 ? -11.686 -0.645 13.210 1.00 81.88 130 THR A N 1
ATOM 1074 C CA . THR A 1 130 ? -11.417 -1.462 14.401 1.00 81.88 130 THR A CA 1
ATOM 1075 C C . THR A 1 130 ? -10.194 -0.958 15.165 1.00 81.88 130 THR A C 1
ATOM 1077 O O . THR A 1 130 ? -10.253 -0.806 16.386 1.00 81.88 130 THR A O 1
ATOM 1080 N N . MET A 1 131 ? -9.097 -0.640 14.474 1.00 83.50 131 MET A N 1
ATOM 1081 C CA . MET A 1 131 ? -7.888 -0.097 15.106 1.00 83.50 131 MET A CA 1
ATOM 1082 C C . MET A 1 131 ? -8.121 1.278 15.742 1.00 83.50 131 MET A C 1
ATOM 1084 O O . MET A 1 131 ? -7.705 1.509 16.880 1.00 83.50 131 MET A O 1
ATOM 1088 N N . ASP A 1 132 ? -8.847 2.168 15.070 1.00 85.00 132 ASP A N 1
ATOM 1089 C CA . ASP A 1 132 ? -9.201 3.478 15.618 1.00 85.00 132 ASP A CA 1
ATOM 1090 C C . ASP A 1 132 ? -10.110 3.353 16.843 1.00 85.00 132 ASP A C 1
ATOM 1092 O O . ASP A 1 132 ? -9.962 4.092 17.820 1.00 85.00 132 ASP A O 1
ATOM 1096 N N . LYS A 1 133 ? -11.044 2.396 16.836 1.00 83.12 133 LYS A N 1
ATOM 1097 C CA . LYS A 1 133 ? -11.901 2.091 17.989 1.00 83.12 133 LYS A CA 1
ATOM 1098 C C . LYS A 1 133 ? -11.092 1.586 19.180 1.00 83.12 133 LYS A C 1
ATOM 1100 O O . LYS A 1 133 ? -11.300 2.076 20.289 1.00 83.12 133 LYS A O 1
ATOM 1105 N N . LYS A 1 134 ? -10.133 0.679 18.960 1.00 86.38 134 LYS A N 1
ATOM 1106 C CA . LYS A 1 134 ? -9.194 0.223 20.000 1.00 86.38 134 LYS A CA 1
ATOM 1107 C C . LYS A 1 134 ? -8.442 1.389 20.621 1.00 86.38 134 LYS A C 1
ATOM 1109 O O . LYS A 1 134 ? -8.451 1.552 21.837 1.00 86.38 134 LYS A O 1
ATOM 1114 N N . LYS A 1 135 ? -7.854 2.244 19.779 1.00 86.75 135 LYS A N 1
ATOM 1115 C CA . LYS A 1 135 ? -7.084 3.410 20.224 1.00 86.75 135 LYS A CA 1
ATOM 1116 C C . LYS A 1 135 ? -7.934 4.360 21.069 1.00 86.75 135 LYS A C 1
ATOM 1118 O O . LYS A 1 135 ? -7.505 4.773 22.144 1.00 86.75 135 LYS A O 1
ATOM 1123 N N . ARG A 1 136 ? -9.158 4.658 20.621 1.00 87.50 136 ARG A N 1
ATOM 1124 C CA . ARG A 1 136 ? -10.105 5.507 21.357 1.00 87.50 136 ARG A CA 1
ATOM 1125 C C . ARG A 1 136 ? -10.514 4.896 22.696 1.00 87.50 136 ARG A C 1
ATOM 1127 O O . ARG A 1 136 ? -10.457 5.581 23.713 1.00 87.50 136 ARG A O 1
ATOM 1134 N N . ARG A 1 137 ? -10.891 3.614 22.716 1.00 88.12 137 ARG A N 1
ATOM 1135 C CA . ARG A 1 137 ? -11.276 2.915 23.952 1.00 88.12 137 ARG A CA 1
ATOM 1136 C C . ARG A 1 137 ? -10.121 2.834 24.943 1.00 88.12 137 ARG A C 1
ATOM 1138 O O . ARG A 1 137 ? -10.342 3.066 26.123 1.00 88.12 137 ARG A O 1
ATOM 1145 N N . ALA A 1 138 ? -8.899 2.588 24.471 1.00 88.69 138 ALA A N 1
ATOM 1146 C CA . ALA A 1 138 ? -7.712 2.590 25.320 1.00 88.69 138 ALA A CA 1
ATOM 1147 C C . ALA A 1 138 ? -7.478 3.964 25.963 1.00 88.69 138 ALA A C 1
ATOM 1149 O O . ALA A 1 138 ? -7.270 4.055 27.169 1.00 88.69 138 ALA A O 1
ATOM 1150 N N . GLN A 1 139 ? -7.596 5.042 25.183 1.00 89.06 139 GLN A N 1
ATOM 1151 C CA . GLN A 1 139 ? -7.475 6.403 25.704 1.00 89.06 139 GLN A CA 1
ATOM 1152 C C . GLN A 1 139 ? -8.556 6.725 26.749 1.00 89.06 139 GLN A C 1
ATOM 1154 O O . GLN A 1 139 ? -8.253 7.293 27.796 1.00 89.06 139 GLN A O 1
ATOM 1159 N N . ALA A 1 140 ? -9.810 6.351 26.486 1.00 88.81 140 ALA A N 1
ATOM 1160 C CA . ALA A 1 140 ? -10.909 6.562 27.424 1.00 88.81 140 ALA A CA 1
ATOM 1161 C C . ALA A 1 140 ? -10.770 5.715 28.697 1.00 88.81 140 ALA A C 1
ATOM 1163 O O . ALA A 1 140 ? -11.058 6.206 29.784 1.00 88.81 140 ALA A O 1
ATOM 1164 N N . ALA A 1 141 ? -10.299 4.473 28.583 1.00 87.62 141 ALA A N 1
ATOM 1165 C CA . ALA A 1 141 ? -10.028 3.627 29.736 1.00 87.62 141 ALA A CA 1
ATOM 1166 C C . ALA A 1 141 ? -8.929 4.223 30.620 1.00 87.62 141 ALA A C 1
ATOM 1168 O O . ALA A 1 141 ? -9.147 4.355 31.818 1.00 87.62 141 ALA A O 1
ATOM 1169 N N . ASN A 1 142 ? -7.810 4.670 30.037 1.00 89.00 142 ASN A N 1
ATOM 1170 C CA . ASN A 1 142 ? -6.739 5.340 30.784 1.00 89.00 142 ASN A CA 1
ATOM 1171 C C . ASN A 1 142 ? -7.265 6.561 31.549 1.00 89.00 142 ASN A C 1
ATOM 1173 O O . ASN A 1 142 ? -7.013 6.695 32.741 1.00 89.00 142 ASN A O 1
ATOM 1177 N N . TYR A 1 143 ? -8.093 7.387 30.902 1.00 89.62 143 TYR A N 1
ATOM 1178 C CA . TYR A 1 143 ? -8.746 8.518 31.562 1.00 89.62 143 TYR A CA 1
ATOM 1179 C C . TYR A 1 143 ? -9.630 8.084 32.745 1.00 89.62 143 TYR A C 1
ATOM 1181 O O . TYR A 1 143 ? -9.667 8.747 33.778 1.00 89.62 143 TYR A O 1
ATOM 1189 N N . LEU A 1 144 ? -10.362 6.976 32.628 1.00 89.31 144 LEU A N 1
ATOM 1190 C CA . LEU A 1 144 ? -11.200 6.472 33.721 1.00 89.31 144 LEU A CA 1
ATOM 1191 C C . LEU A 1 144 ? -10.380 5.854 34.865 1.00 89.31 144 LEU A C 1
ATOM 1193 O O . LEU A 1 144 ? -10.788 5.972 36.020 1.00 89.31 144 LEU A O 1
ATOM 1197 N N . ILE A 1 145 ? -9.234 5.237 34.559 1.00 87.69 145 ILE A N 1
ATOM 1198 C CA . ILE A 1 145 ? -8.270 4.754 35.560 1.00 87.69 145 ILE A CA 1
ATOM 1199 C C . ILE A 1 145 ? -7.716 5.943 36.352 1.00 87.69 145 ILE A C 1
ATOM 1201 O O . ILE A 1 145 ? -7.764 5.929 37.580 1.00 87.69 145 ILE A O 1
ATOM 1205 N N . GLU A 1 146 ? -7.267 6.998 35.663 1.00 88.31 146 GLU A N 1
ATOM 1206 C CA . GLU A 1 146 ? -6.745 8.225 36.286 1.00 88.31 146 GLU A CA 1
ATOM 1207 C C . GLU A 1 146 ? -7.778 8.905 37.197 1.00 88.31 146 GLU A C 1
ATOM 1209 O O . GLU A 1 146 ? -7.440 9.386 38.276 1.00 88.31 146 GLU A O 1
ATOM 1214 N N . ASN A 1 147 ? -9.056 8.900 36.802 1.00 88.31 147 ASN A N 1
ATOM 1215 C CA . ASN A 1 147 ? -10.149 9.460 37.605 1.00 88.31 147 ASN A CA 1
ATOM 1216 C C . ASN A 1 147 ? -10.700 8.495 38.671 1.00 88.31 147 ASN A C 1
ATOM 1218 O O . ASN A 1 147 ? -11.703 8.812 39.313 1.00 88.31 147 ASN A O 1
ATOM 1222 N N . ASN A 1 148 ? -10.067 7.333 38.866 1.00 87.00 148 ASN A N 1
ATOM 1223 C CA . ASN A 1 148 ? -10.442 6.323 39.857 1.00 87.00 148 ASN A CA 1
ATOM 1224 C C . ASN A 1 148 ? -11.920 5.882 39.750 1.00 87.00 148 ASN A C 1
ATOM 1226 O O . ASN A 1 148 ? -12.636 5.779 40.751 1.00 87.00 148 ASN A O 1
ATOM 1230 N N . ASP A 1 149 ? -12.399 5.640 38.523 1.00 88.81 149 ASP A N 1
ATOM 1231 C CA . ASP A 1 149 ? -13.786 5.240 38.276 1.00 88.81 149 ASP A CA 1
ATOM 1232 C C . ASP A 1 149 ? -14.125 3.881 38.921 1.00 88.81 149 ASP A C 1
ATOM 1234 O O . ASP A 1 149 ? -13.420 2.877 38.773 1.00 88.81 149 ASP A O 1
ATOM 1238 N N . LYS A 1 150 ? -15.270 3.834 39.616 1.00 87.69 150 LYS A N 1
ATOM 1239 C CA . LYS A 1 150 ? -15.709 2.669 40.400 1.00 87.69 150 LYS A CA 1
ATOM 1240 C C . LYS A 1 150 ? -15.987 1.411 39.571 1.00 87.69 150 LYS A C 1
ATOM 1242 O O . LYS A 1 150 ? -15.998 0.321 40.141 1.00 87.69 150 LYS A O 1
ATOM 1247 N N . TYR A 1 151 ? -16.275 1.543 38.276 1.00 83.12 151 TYR A N 1
ATOM 1248 C CA . TYR A 1 151 ? -16.565 0.414 37.390 1.00 83.12 151 TYR A CA 1
ATOM 1249 C C . TYR A 1 151 ? -15.294 -0.124 36.742 1.00 83.12 151 TYR A C 1
ATOM 1251 O O . TYR A 1 151 ? -15.132 -1.338 36.659 1.00 83.12 151 TYR A O 1
ATOM 1259 N N . ILE A 1 152 ? -14.372 0.759 36.357 1.00 84.25 152 ILE A N 1
ATOM 1260 C CA . ILE A 1 152 ? -13.063 0.371 35.813 1.00 84.25 152 ILE A CA 1
ATOM 1261 C C . ILE A 1 152 ? -12.214 -0.334 36.876 1.00 84.25 152 ILE A C 1
ATOM 1263 O O . ILE A 1 152 ? -11.608 -1.361 36.583 1.00 84.25 152 ILE A O 1
ATOM 1267 N N . ARG A 1 153 ? -12.260 0.124 38.135 1.00 83.56 153 ARG A N 1
ATOM 1268 C CA . ARG A 1 153 ? -11.502 -0.476 39.249 1.00 83.56 153 ARG A CA 1
ATOM 1269 C C . ARG A 1 153 ? -11.891 -1.923 39.583 1.00 83.56 153 ARG A C 1
ATOM 1271 O O . ARG A 1 153 ? -11.166 -2.596 40.308 1.00 83.56 153 ARG A O 1
ATOM 1278 N N . ARG A 1 154 ? -13.041 -2.409 39.099 1.00 85.75 154 ARG A N 1
ATOM 1279 C CA . ARG A 1 154 ? -13.470 -3.806 39.302 1.00 85.75 154 ARG A CA 1
ATOM 1280 C C . ARG A 1 154 ? -12.650 -4.800 38.487 1.00 85.75 154 ARG A C 1
ATOM 1282 O O . ARG A 1 154 ? -12.659 -5.980 38.816 1.00 85.75 154 ARG A O 1
ATOM 1289 N N . TYR A 1 155 ? -11.978 -4.331 37.440 1.00 82.38 155 TYR A N 1
ATOM 1290 C CA . TYR A 1 155 ? -11.188 -5.167 36.553 1.00 82.38 155 TYR A CA 1
ATOM 1291 C C . TYR A 1 155 ? -9.702 -5.020 36.889 1.00 82.38 155 TYR A C 1
ATOM 1293 O O . TYR A 1 155 ? -9.225 -3.893 37.051 1.00 82.38 155 TYR A O 1
ATOM 1301 N N . PRO A 1 156 ? -8.944 -6.125 36.984 1.00 84.62 156 PRO A N 1
ATOM 1302 C CA . PRO A 1 156 ? -7.503 -6.040 37.150 1.00 84.62 156 PRO A CA 1
ATOM 1303 C C . PRO A 1 156 ? -6.881 -5.407 35.901 1.00 84.62 156 PRO A C 1
ATOM 1305 O O . PRO A 1 156 ? -7.233 -5.740 34.768 1.00 84.62 156 PRO A O 1
ATOM 1308 N N . GLU A 1 157 ? -5.911 -4.516 36.099 1.00 81.75 157 GLU A N 1
ATOM 1309 C CA . GLU A 1 157 ? -5.298 -3.730 35.019 1.00 81.75 157 GLU A CA 1
ATOM 1310 C C . GLU A 1 157 ? -4.741 -4.612 33.889 1.00 81.75 157 GLU A C 1
ATOM 1312 O O . GLU A 1 157 ? -4.896 -4.301 32.710 1.00 81.75 157 GLU A O 1
ATOM 1317 N N . LYS A 1 158 ? -4.173 -5.774 34.236 1.00 81.75 158 LYS A N 1
ATOM 1318 C CA . LYS A 1 158 ? -3.662 -6.757 33.269 1.00 81.75 158 LYS A CA 1
ATOM 1319 C C . LYS A 1 158 ? -4.747 -7.269 32.317 1.00 81.75 158 LYS A C 1
ATOM 1321 O O . LYS A 1 158 ? -4.498 -7.383 31.118 1.00 81.75 158 LYS A O 1
ATOM 1326 N N . GLU A 1 159 ? -5.943 -7.558 32.827 1.00 81.62 159 GLU A N 1
ATOM 1327 C CA . GLU A 1 159 ? -7.065 -7.993 31.988 1.00 81.62 159 GLU A CA 1
ATOM 1328 C C . GLU A 1 159 ? -7.618 -6.839 31.166 1.00 81.62 159 GLU A C 1
ATOM 1330 O O . GLU A 1 159 ? -7.911 -7.019 29.988 1.00 81.62 159 GLU A O 1
ATOM 1335 N N . LEU A 1 160 ? -7.687 -5.639 31.746 1.00 82.19 160 LEU A N 1
ATOM 1336 C CA . LEU A 1 160 ? -8.149 -4.452 31.039 1.00 82.19 160 LEU A CA 1
ATOM 1337 C C . LEU A 1 160 ? -7.239 -4.122 29.845 1.00 82.19 160 LEU A C 1
ATOM 1339 O O . LEU A 1 160 ? -7.723 -3.872 28.744 1.00 82.19 160 LEU A O 1
ATOM 1343 N N . VAL A 1 161 ? -5.918 -4.208 30.017 1.00 81.12 161 VAL A N 1
ATOM 1344 C CA . VAL A 1 161 ? -4.947 -4.036 28.925 1.00 81.12 161 VAL A CA 1
ATOM 1345 C C . VAL A 1 161 ? -5.123 -5.106 27.846 1.00 81.12 161 VAL A C 1
ATOM 1347 O O . VAL A 1 161 ? -5.042 -4.782 26.658 1.00 81.12 161 VAL A O 1
ATOM 1350 N N . ARG A 1 162 ? -5.385 -6.361 28.235 1.00 82.25 162 ARG A N 1
ATOM 1351 C CA . ARG A 1 162 ? -5.661 -7.457 27.293 1.00 82.25 162 ARG A CA 1
ATOM 1352 C C . ARG A 1 162 ? -6.912 -7.159 26.464 1.00 82.25 162 ARG A C 1
ATOM 1354 O O . ARG A 1 162 ? -6.857 -7.173 25.236 1.00 82.25 162 ARG A O 1
ATOM 1361 N N . ILE A 1 163 ? -7.990 -6.774 27.143 1.00 80.75 163 ILE A N 1
ATOM 1362 C CA . ILE A 1 163 ? -9.285 -6.405 26.561 1.00 80.75 163 ILE A CA 1
ATOM 1363 C C . ILE A 1 163 ? -9.161 -5.233 25.585 1.00 80.75 163 ILE A C 1
ATOM 1365 O O . ILE A 1 163 ? -9.800 -5.239 24.543 1.00 80.75 163 ILE A O 1
ATOM 1369 N N . LEU A 1 164 ? -8.345 -4.225 25.900 1.00 81.56 164 LEU A N 1
ATOM 1370 C CA . LEU A 1 164 ? -8.214 -3.020 25.074 1.00 81.56 164 LEU A CA 1
ATOM 1371 C C . LEU A 1 164 ? -7.302 -3.201 23.849 1.00 81.56 164 LEU A C 1
ATOM 1373 O O . LEU A 1 164 ? -7.358 -2.390 22.920 1.00 81.56 164 LEU A O 1
ATOM 1377 N N . LYS A 1 165 ? -6.433 -4.221 23.847 1.00 80.31 165 LYS A N 1
ATOM 1378 C CA . LYS A 1 165 ? -5.466 -4.481 22.766 1.00 80.31 165 LYS A CA 1
ATOM 1379 C C . LYS A 1 165 ? -5.933 -5.578 21.810 1.00 80.31 165 LYS A C 1
ATOM 1381 O O . LYS A 1 165 ? -5.797 -5.434 20.586 1.00 80.31 165 LYS A O 1
ATOM 1386 N N . GLU A 1 166 ? -6.458 -6.679 22.335 1.00 77.44 166 GLU A N 1
ATOM 1387 C CA . GLU A 1 166 ? -6.808 -7.857 21.541 1.00 77.44 166 GLU A CA 1
ATOM 1388 C C . GLU A 1 166 ? -8.080 -7.625 20.722 1.00 77.44 166 GLU A C 1
ATOM 1390 O O . GLU A 1 166 ? -9.112 -7.241 21.254 1.00 77.44 166 GLU A O 1
ATOM 1395 N N . SER A 1 167 ? -8.035 -7.889 19.407 1.00 65.44 167 SER A N 1
ATOM 1396 C CA . SER A 1 167 ? -9.196 -7.713 18.507 1.00 65.44 167 SER A CA 1
ATOM 1397 C C . SER A 1 167 ? -10.395 -8.562 18.895 1.00 65.44 167 SER A C 1
ATOM 1399 O O . SER A 1 167 ? -11.511 -8.149 18.606 1.00 65.44 167 SER A O 1
ATOM 1401 N N . GLY A 1 168 ? -10.171 -9.686 19.581 1.00 67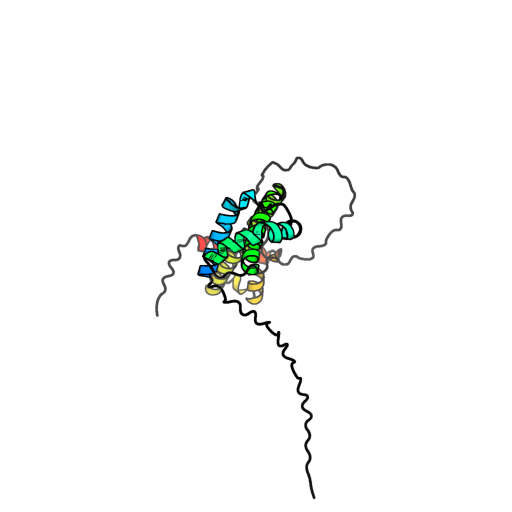.12 168 GLY A N 1
ATOM 1402 C CA . GLY A 1 168 ? -11.238 -10.553 20.064 1.00 67.12 168 GLY A CA 1
ATOM 1403 C C . GLY A 1 168 ? -12.266 -9.824 20.927 1.00 67.12 168 GLY A C 1
ATOM 1404 O O . GLY A 1 168 ? -13.421 -10.205 20.898 1.00 67.12 168 GLY A O 1
ATOM 1405 N N . TYR A 1 169 ? -11.900 -8.746 21.630 1.00 63.88 169 TYR A N 1
ATOM 1406 C CA . TYR A 1 169 ? -12.806 -8.013 22.527 1.00 63.88 169 TYR A CA 1
ATOM 1407 C C . TYR A 1 169 ? -13.486 -6.788 21.903 1.00 63.88 169 TYR A C 1
ATOM 1409 O O . TYR A 1 169 ? -14.244 -6.080 22.570 1.00 63.88 169 TYR A O 1
ATOM 1417 N N . HIS A 1 170 ? -13.229 -6.515 20.625 1.00 64.25 170 HIS A N 1
ATOM 1418 C CA . HIS A 1 170 ? -13.830 -5.397 19.910 1.00 64.25 170 HIS A CA 1
ATOM 1419 C C . HIS A 1 170 ? -14.767 -5.965 18.856 1.00 64.25 170 HIS A C 1
ATOM 1421 O O . HIS A 1 170 ? -14.338 -6.240 17.739 1.00 64.25 170 HIS A O 1
ATOM 1427 N N . SER A 1 171 ? -16.029 -6.161 19.248 1.00 57.19 171 SER A N 1
ATOM 1428 C CA . SER A 1 171 ? -17.085 -6.663 18.373 1.00 57.19 171 SER A CA 1
ATOM 1429 C C . SER A 1 171 ? -17.101 -5.932 17.032 1.00 57.19 171 SER A C 1
ATOM 1431 O O . SER A 1 171 ? -16.889 -4.710 16.981 1.00 57.19 171 SER A O 1
ATOM 1433 N N . GLU A 1 172 ? -17.439 -6.694 15.989 1.00 53.50 172 GLU A N 1
ATOM 1434 C CA . GLU A 1 172 ? -18.047 -6.162 14.774 1.00 53.50 172 GLU A CA 1
ATOM 1435 C C . GLU A 1 172 ? -19.139 -5.180 15.212 1.00 53.50 172 GLU A C 1
ATOM 1437 O O . GLU A 1 172 ? -19.939 -5.498 16.097 1.00 53.50 172 GLU A O 1
ATOM 1442 N N . GLU A 1 173 ? -19.115 -3.956 14.690 1.00 45.69 173 GLU A N 1
ATOM 1443 C CA . GLU A 1 173 ? -20.242 -3.049 14.886 1.00 45.69 173 GLU A CA 1
ATOM 1444 C C . GLU A 1 173 ? -21.475 -3.804 14.400 1.00 45.69 173 GLU A C 1
ATOM 1446 O O . GLU A 1 173 ? -21.411 -4.424 13.337 1.00 45.69 173 GLU A O 1
ATOM 1451 N N . TRP A 1 174 ? -22.550 -3.817 15.200 1.00 41.09 174 TRP A N 1
ATOM 1452 C CA . TRP A 1 174 ? -23.870 -4.081 14.644 1.00 41.09 174 TRP A CA 1
ATOM 1453 C C . TRP A 1 174 ? -23.911 -3.299 13.343 1.00 41.09 174 TRP A C 1
ATOM 1455 O O . TRP A 1 174 ? -23.593 -2.107 13.363 1.00 41.09 174 TRP A O 1
ATOM 1465 N N . GLU A 1 175 ? -24.125 -4.000 12.235 1.00 42.19 175 GLU A N 1
ATOM 1466 C CA . GLU A 1 175 ? -24.335 -3.369 10.949 1.00 42.19 175 GLU A CA 1
ATOM 1467 C C . GLU A 1 175 ? -25.477 -2.377 11.184 1.00 42.19 175 GLU A C 1
ATOM 1469 O O . GLU A 1 175 ? -26.641 -2.757 11.272 1.00 42.19 175 GLU A O 1
ATOM 1474 N N . GLU A 1 176 ? -25.142 -1.104 11.408 1.00 35.25 176 GLU A N 1
ATOM 1475 C CA . GLU A 1 176 ? -26.028 -0.004 11.077 1.00 35.25 176 GLU A CA 1
ATOM 1476 C C . GLU A 1 176 ? -26.187 -0.156 9.580 1.00 35.25 176 GLU A C 1
ATOM 1478 O O . GLU A 1 176 ? -25.322 0.285 8.834 1.00 35.25 176 GLU A O 1
ATOM 1483 N N . THR A 1 177 ? -27.188 -0.947 9.204 1.00 38.16 177 THR A N 1
ATOM 1484 C CA . THR A 1 177 ? -27.869 -0.997 7.925 1.00 38.16 177 THR A CA 1
ATOM 1485 C C . THR A 1 177 ? -27.171 -0.163 6.847 1.00 38.16 177 THR A C 1
ATOM 1487 O O . THR A 1 177 ? -27.671 0.883 6.450 1.00 38.16 177 THR A O 1
ATOM 1490 N N . ASP A 1 178 ? -26.044 -0.652 6.323 1.00 33.91 178 ASP A N 1
ATOM 1491 C CA . ASP A 1 178 ? -25.728 -0.448 4.914 1.00 33.91 178 ASP A CA 1
ATOM 1492 C C . ASP A 1 178 ? -26.653 -1.445 4.202 1.00 33.91 178 ASP A C 1
ATOM 1494 O O . ASP A 1 178 ? -26.231 -2.496 3.719 1.00 33.91 178 ASP A O 1
ATOM 1498 N N . SER A 1 179 ? -27.959 -1.151 4.200 1.00 38.22 179 SER A N 1
ATOM 1499 C CA . SER A 1 179 ? -28.852 -1.665 3.171 1.00 38.22 179 SER A CA 1
ATOM 1500 C C . SER A 1 179 ? -28.448 -0.979 1.869 1.00 38.22 179 SER A C 1
ATOM 1502 O O . SER A 1 179 ? -29.166 -0.133 1.345 1.00 38.22 179 SER A O 1
ATOM 1504 N N . ASP A 1 180 ? -27.268 -1.322 1.359 1.00 42.34 180 ASP A N 1
ATOM 1505 C CA . ASP A 1 180 ? -27.016 -1.260 -0.069 1.00 42.34 180 ASP A CA 1
ATOM 1506 C C . ASP A 1 180 ? -27.790 -2.448 -0.640 1.00 42.34 180 ASP A C 1
ATOM 1508 O O . ASP A 1 180 ? -27.298 -3.574 -0.756 1.00 42.34 180 ASP A O 1
ATOM 1512 N N . GLU A 1 181 ? -29.067 -2.169 -0.862 1.00 44.41 181 GLU A N 1
ATOM 1513 C CA . GLU A 1 181 ? -30.130 -2.971 -1.446 1.00 44.41 181 GLU A CA 1
ATOM 1514 C C . GLU A 1 181 ? -29.759 -3.365 -2.893 1.00 44.41 181 GLU A C 1
ATOM 1516 O O . GLU A 1 181 ? -30.405 -2.966 -3.849 1.00 44.41 181 GLU A O 1
ATOM 1521 N N . GLU A 1 182 ? -28.648 -4.084 -3.090 1.00 44.19 182 GLU A N 1
ATOM 1522 C CA . GLU A 1 182 ? -28.173 -4.521 -4.412 1.00 44.19 182 GLU A CA 1
ATOM 1523 C C . GLU A 1 182 ? -27.195 -5.715 -4.328 1.00 44.19 182 GLU A C 1
ATOM 1525 O O . GLU A 1 182 ? -26.146 -5.740 -4.967 1.00 44.19 182 GLU A O 1
ATOM 1530 N N . ASN A 1 183 ? -27.489 -6.726 -3.502 1.00 42.78 183 ASN A N 1
ATOM 1531 C CA . ASN A 1 183 ? -26.794 -8.028 -3.577 1.00 42.78 183 ASN A CA 1
ATOM 1532 C C . ASN A 1 183 ? -27.736 -9.243 -3.536 1.00 42.78 183 ASN A C 1
ATOM 1534 O O . ASN A 1 183 ? -27.273 -10.366 -3.362 1.00 42.78 183 ASN A O 1
ATOM 1538 N N . ASP A 1 184 ? -29.039 -9.056 -3.759 1.00 37.75 184 ASP A N 1
ATOM 1539 C CA . ASP A 1 184 ? -30.028 -10.141 -3.646 1.00 37.75 184 ASP A CA 1
ATOM 1540 C C . ASP A 1 184 ? -30.272 -10.930 -4.953 1.00 37.75 184 ASP A C 1
ATOM 1542 O O . ASP A 1 184 ? -31.237 -11.682 -5.068 1.00 37.75 184 ASP A O 1
ATOM 1546 N N . ILE A 1 185 ? -29.391 -10.803 -5.956 1.00 42.41 185 ILE A N 1
ATOM 1547 C CA . ILE A 1 185 ? -29.545 -11.481 -7.260 1.00 42.41 185 ILE A CA 1
ATOM 1548 C C . ILE A 1 185 ? -28.297 -12.282 -7.649 1.00 42.41 185 ILE A C 1
ATOM 1550 O O . ILE A 1 185 ? -27.877 -12.240 -8.795 1.00 42.41 185 ILE A O 1
ATOM 1554 N N . ILE A 1 186 ? -27.683 -13.043 -6.739 1.00 37.06 186 ILE A N 1
ATOM 1555 C CA . ILE A 1 186 ? -26.829 -14.173 -7.152 1.00 37.06 186 ILE A CA 1
ATOM 1556 C C . ILE A 1 186 ? -27.034 -15.351 -6.189 1.00 37.06 186 ILE A C 1
ATOM 1558 O O . ILE A 1 186 ? -26.462 -15.394 -5.105 1.00 37.06 186 ILE A O 1
ATOM 1562 N N . GLY A 1 187 ? -27.812 -16.348 -6.632 1.00 35.69 187 GLY A N 1
ATOM 1563 C CA . GLY A 1 187 ? -27.539 -17.744 -6.271 1.00 35.69 187 GLY A CA 1
ATOM 1564 C C . GLY A 1 187 ? -28.475 -18.454 -5.289 1.00 35.69 187 GLY A C 1
ATOM 1565 O O . GLY A 1 187 ? -27.996 -19.183 -4.424 1.00 35.69 187 GLY A O 1
ATOM 1566 N N . LYS A 1 188 ? -29.802 -18.370 -5.457 1.00 44.59 188 LYS A N 1
ATOM 1567 C CA . LYS A 1 188 ? -30.681 -19.492 -5.066 1.00 44.59 188 LYS A CA 1
ATOM 1568 C C . LYS A 1 188 ? -30.572 -20.599 -6.120 1.00 44.59 188 LYS A C 1
ATOM 1570 O O . LYS A 1 188 ? -31.432 -20.680 -6.980 1.00 44.59 188 LYS A O 1
ATOM 1575 N N . GLU A 1 189 ? -29.521 -21.416 -6.057 1.00 43.12 189 GLU A N 1
ATOM 1576 C CA . GLU A 1 189 ? -29.526 -22.815 -6.525 1.00 43.12 189 GLU A CA 1
ATOM 1577 C C . GLU A 1 189 ? -28.165 -23.484 -6.281 1.00 43.12 189 GLU A C 1
ATOM 1579 O O . GLU A 1 189 ? -27.273 -23.479 -7.120 1.00 43.12 189 GLU A O 1
ATOM 1584 N N . SER A 1 190 ? -28.015 -24.113 -5.117 1.00 35.94 190 SER A N 1
ATOM 1585 C CA . SER A 1 190 ? -27.318 -25.398 -5.023 1.00 35.94 190 SER A CA 1
ATOM 1586 C C . SER A 1 190 ? -27.727 -26.064 -3.715 1.00 35.94 190 SER A C 1
ATOM 1588 O O . SER A 1 190 ? -27.172 -25.811 -2.645 1.00 35.94 190 SER A O 1
ATOM 1590 N N . ALA A 1 191 ? -28.751 -26.905 -3.805 1.00 46.62 191 ALA A N 1
ATOM 1591 C CA . ALA A 1 191 ? -29.087 -27.859 -2.769 1.00 46.62 191 ALA A CA 1
ATOM 1592 C C . ALA A 1 191 ? -27.962 -28.902 -2.673 1.00 46.62 191 ALA A C 1
ATOM 1594 O O . ALA A 1 191 ? -27.966 -29.901 -3.386 1.00 46.62 191 ALA A O 1
ATOM 1595 N N . VAL A 1 192 ? -27.010 -28.686 -1.767 1.00 42.28 192 VAL A N 1
ATOM 1596 C CA . VAL A 1 192 ? -26.141 -29.747 -1.253 1.00 42.28 192 VAL A CA 1
ATOM 1597 C C . VAL A 1 192 ? -26.365 -29.796 0.249 1.00 42.28 192 VAL A C 1
ATOM 1599 O O . VAL A 1 192 ? -26.091 -28.845 0.977 1.00 42.28 192 VAL A O 1
ATOM 1602 N N . LYS A 1 193 ? -26.953 -30.905 0.703 1.00 49.56 193 LYS A N 1
ATOM 1603 C CA . LYS A 1 193 ? -27.125 -31.242 2.118 1.00 49.56 193 LYS A CA 1
ATOM 1604 C C . LYS A 1 193 ? -25.746 -31.473 2.735 1.00 49.56 193 LYS A C 1
ATOM 1606 O O . LYS A 1 193 ? -25.313 -32.614 2.871 1.00 49.56 193 LYS A O 1
ATOM 1611 N N . GLU A 1 194 ? -25.055 -30.406 3.105 1.00 44.44 194 GLU A N 1
ATOM 1612 C CA . GLU A 1 194 ? -23.870 -30.513 3.943 1.00 44.44 194 GLU A CA 1
ATOM 1613 C C . GLU A 1 194 ? -24.303 -30.500 5.407 1.00 44.44 194 GLU A C 1
ATOM 1615 O O . GLU A 1 194 ? -25.033 -29.621 5.866 1.00 44.44 194 GLU A O 1
ATOM 1620 N N . LYS A 1 195 ? -23.908 -31.559 6.119 1.00 44.47 195 LYS A N 1
ATOM 1621 C CA . LYS A 1 195 ? -24.091 -31.734 7.561 1.00 44.47 195 LYS A CA 1
ATOM 1622 C C . LYS A 1 195 ? -23.811 -30.410 8.261 1.00 44.47 195 LYS A C 1
ATOM 1624 O O . LYS A 1 195 ?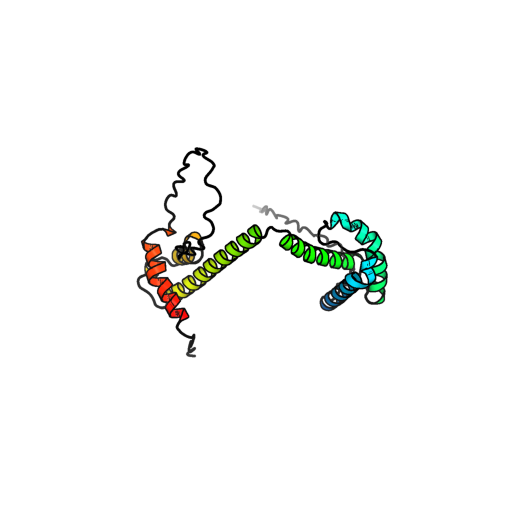 -22.714 -29.876 8.132 1.00 44.47 195 LYS A O 1
ATOM 1629 N N . THR A 1 196 ? -24.771 -29.926 9.043 1.00 44.59 196 THR A N 1
ATOM 1630 C CA . THR A 1 196 ? -24.553 -28.837 9.992 1.00 44.59 196 THR A CA 1
ATOM 1631 C C . THR A 1 196 ? -23.476 -29.284 10.977 1.00 44.59 196 THR A C 1
ATOM 1633 O O . THR A 1 196 ? -23.770 -29.887 12.010 1.00 44.59 196 THR A O 1
ATOM 1636 N N . MET A 1 197 ? -22.209 -29.032 10.649 1.00 40.28 197 MET A N 1
ATOM 1637 C CA . MET A 1 197 ? -21.137 -29.001 11.626 1.00 40.28 197 MET A CA 1
ATOM 1638 C C . MET A 1 197 ? -21.441 -27.795 12.501 1.00 40.28 197 MET A C 1
ATOM 1640 O O . MET A 1 197 ? -21.010 -26.679 12.231 1.00 40.28 197 MET A O 1
ATOM 1644 N N . SER A 1 198 ? -22.281 -28.008 13.510 1.00 41.09 198 SER A N 1
ATOM 1645 C CA . SER A 1 198 ? -22.505 -27.055 14.581 1.00 41.09 198 SER A CA 1
ATOM 1646 C C . SER A 1 198 ? -21.156 -26.836 15.256 1.00 41.09 198 SER A C 1
ATOM 1648 O O . SER A 1 198 ? -20.737 -27.626 16.109 1.00 41.09 198 SER A O 1
ATOM 1650 N N . ILE A 1 199 ? -20.434 -25.806 14.822 1.00 43.88 199 ILE A N 1
ATOM 1651 C CA . ILE A 1 199 ? -19.261 -25.311 15.526 1.00 43.88 199 ILE A CA 1
ATOM 1652 C C . ILE A 1 199 ? -19.807 -24.760 16.837 1.00 43.88 199 ILE A C 1
ATOM 1654 O O . ILE A 1 199 ? -20.393 -23.680 16.886 1.00 43.88 199 ILE A O 1
ATOM 1658 N N . HIS A 1 200 ? -19.677 -25.554 17.894 1.00 41.91 200 HIS A N 1
ATOM 1659 C CA . HIS A 1 200 ? -20.003 -25.122 19.239 1.00 41.91 200 HIS A CA 1
ATOM 1660 C C . HIS A 1 200 ? -18.913 -24.139 19.660 1.00 41.91 200 HIS A C 1
ATOM 1662 O O . HIS A 1 200 ? -17.813 -24.522 20.054 1.00 41.91 200 HIS A O 1
ATOM 1668 N N . ILE A 1 201 ? -19.195 -22.849 19.493 1.00 46.56 201 ILE A N 1
ATOM 1669 C CA . ILE A 1 201 ? -18.332 -21.776 19.975 1.00 46.56 201 ILE A CA 1
ATOM 1670 C C . ILE A 1 201 ? -18.567 -21.678 21.483 1.00 46.56 201 ILE A C 1
ATOM 1672 O O . ILE A 1 201 ? -19.474 -20.979 21.935 1.00 46.56 201 ILE A O 1
ATOM 1676 N N . TYR A 1 202 ? -17.776 -22.419 22.256 1.00 41.97 202 TYR A N 1
ATOM 1677 C CA . TYR A 1 202 ? -17.786 -22.337 23.712 1.00 41.97 202 TYR A CA 1
ATOM 1678 C C . TYR A 1 202 ? -17.231 -20.975 24.128 1.00 41.97 202 TYR A C 1
ATOM 1680 O O . TYR A 1 202 ? -16.053 -20.691 23.939 1.00 41.97 202 TYR A O 1
ATOM 1688 N N . GLU A 1 203 ? -18.136 -20.115 24.596 1.00 48.22 203 GLU A N 1
ATOM 1689 C CA . GLU A 1 203 ? -17.886 -18.815 25.217 1.00 48.22 203 GLU A CA 1
ATOM 1690 C C . GLU A 1 203 ? -16.718 -18.019 24.631 1.00 48.22 203 GLU A C 1
ATOM 1692 O O . GLU A 1 203 ? -15.621 -17.911 25.172 1.00 48.22 203 GLU A O 1
ATOM 1697 N N . THR A 1 204 ? -17.007 -17.311 23.551 1.00 54.53 204 THR A N 1
ATOM 1698 C CA . THR A 1 204 ? -16.285 -16.081 23.242 1.00 54.53 204 THR A CA 1
ATOM 1699 C C . THR A 1 204 ? -16.395 -15.124 24.435 1.00 54.53 204 THR A C 1
ATOM 1701 O O . THR A 1 204 ? -17.425 -14.475 24.586 1.00 54.53 204 THR A O 1
ATOM 1704 N N . TRP A 1 205 ? -15.370 -15.023 25.288 1.00 53.97 205 TRP A N 1
ATOM 1705 C CA . TRP A 1 205 ? -15.381 -14.206 26.521 1.00 53.97 205 TRP A CA 1
ATOM 1706 C C . TRP A 1 205 ? -15.732 -12.720 26.296 1.00 53.97 205 TRP A C 1
ATOM 1708 O O . TRP A 1 205 ? -16.200 -12.031 27.205 1.00 53.97 205 TRP A O 1
ATOM 1718 N N . TRP A 1 206 ? -15.587 -12.229 25.063 1.00 58.25 206 TRP A N 1
ATOM 1719 C CA . TRP A 1 206 ? -16.039 -10.907 24.620 1.00 58.25 206 TRP A CA 1
ATOM 1720 C C . TRP A 1 206 ? -17.563 -10.743 24.494 1.00 58.25 206 TRP A C 1
ATOM 1722 O O . TRP A 1 206 ? -18.054 -9.620 24.399 1.00 58.25 206 TRP A O 1
ATOM 1732 N N . ARG A 1 207 ? -18.321 -11.845 24.522 1.00 56.78 207 ARG A N 1
ATOM 1733 C CA . ARG A 1 207 ? -19.789 -11.871 24.601 1.00 56.78 207 ARG A CA 1
ATOM 1734 C C . ARG A 1 207 ? -20.317 -11.876 26.035 1.00 56.78 207 ARG A C 1
ATOM 1736 O O . ARG A 1 207 ? -21.528 -11.933 26.220 1.00 56.78 207 ARG A O 1
ATOM 1743 N N . SER A 1 208 ? -19.448 -11.812 27.049 1.00 72.88 208 SER A N 1
ATOM 1744 C CA . SER A 1 208 ? -19.924 -11.629 28.420 1.00 72.88 208 SER A CA 1
ATOM 1745 C C . SER A 1 208 ? -20.664 -10.291 28.523 1.00 72.88 208 SER A C 1
ATOM 1747 O O . SER A 1 208 ? -20.138 -9.236 28.156 1.00 72.88 208 SER A O 1
ATOM 1749 N N . SER A 1 209 ? -21.902 -10.333 29.016 1.00 72.31 209 SER A N 1
ATOM 1750 C CA . SER A 1 209 ? -22.756 -9.147 29.159 1.00 72.31 209 SER A CA 1
ATOM 1751 C C . SER A 1 209 ? -22.072 -8.062 29.995 1.00 72.31 209 SER A C 1
ATOM 1753 O O . SER A 1 209 ? -22.118 -6.885 29.653 1.00 72.31 209 SER A O 1
ATOM 1755 N N . ALA A 1 210 ? -21.344 -8.460 31.042 1.00 76.19 210 ALA A N 1
ATOM 1756 C CA . ALA A 1 210 ? -20.577 -7.557 31.896 1.00 76.19 210 ALA A CA 1
ATOM 1757 C C . ALA A 1 210 ? -19.513 -6.753 31.128 1.00 76.19 210 ALA A C 1
ATOM 1759 O O . ALA A 1 210 ? -19.363 -5.549 31.357 1.00 76.19 210 ALA A O 1
ATOM 1760 N N . LEU A 1 211 ? -18.794 -7.395 30.201 1.00 77.19 211 LEU A N 1
ATOM 1761 C CA . LEU A 1 211 ? -17.780 -6.726 29.394 1.00 77.19 211 LEU A CA 1
ATOM 1762 C C . LEU A 1 211 ? -18.412 -5.834 28.322 1.00 77.19 211 LEU A C 1
ATOM 1764 O O . LEU A 1 211 ? -17.941 -4.719 28.100 1.00 77.19 211 LEU A O 1
ATOM 1768 N N . GLN A 1 212 ? -19.504 -6.283 27.699 1.00 77.31 212 GLN A N 1
ATOM 1769 C CA . GLN A 1 212 ? -20.260 -5.460 26.754 1.00 77.31 212 GLN A CA 1
ATOM 1770 C C . GLN A 1 212 ? -20.769 -4.177 27.421 1.00 77.31 212 GLN A C 1
ATOM 1772 O O . GLN A 1 212 ? -20.519 -3.094 26.897 1.00 77.31 212 GLN A O 1
ATOM 1777 N N . HIS A 1 213 ? -21.369 -4.276 28.610 1.00 81.75 213 HIS A N 1
ATOM 1778 C CA . HIS A 1 213 ? -21.809 -3.115 29.389 1.00 81.75 213 HIS A CA 1
ATOM 1779 C C . HIS A 1 213 ? -20.648 -2.192 29.783 1.00 81.75 213 HIS A C 1
ATOM 1781 O O . HIS A 1 213 ? -20.772 -0.972 29.700 1.00 81.75 213 HIS A O 1
ATOM 1787 N N . LEU A 1 214 ? -19.484 -2.731 30.168 1.00 84.56 214 LEU A N 1
ATOM 1788 C CA . LEU A 1 214 ? -18.310 -1.897 30.451 1.00 84.56 214 LEU A CA 1
ATOM 1789 C C . LEU A 1 214 ? -17.888 -1.090 29.213 1.00 84.56 214 LEU A C 1
ATOM 1791 O O . LEU A 1 214 ? -17.699 0.127 29.292 1.00 84.56 214 LEU A O 1
ATOM 1795 N N . LEU A 1 215 ? -17.738 -1.759 28.068 1.00 83.12 215 LEU A N 1
ATOM 1796 C CA . LEU A 1 215 ? -17.278 -1.126 26.836 1.00 83.12 215 LEU A CA 1
ATOM 1797 C C . LEU A 1 215 ? -18.303 -0.107 26.311 1.00 83.12 215 LEU A C 1
ATOM 1799 O O . LEU A 1 215 ? -17.925 1.026 26.012 1.00 83.12 215 LEU A O 1
ATOM 1803 N N . HIS A 1 216 ? -19.580 -0.484 26.237 1.00 82.50 216 HIS A N 1
ATOM 1804 C CA . HIS A 1 216 ? -20.634 0.320 25.616 1.00 82.50 216 HIS A CA 1
ATOM 1805 C C . HIS A 1 216 ? -21.234 1.384 26.534 1.00 82.50 216 HIS A C 1
ATOM 1807 O O . HIS A 1 216 ? -21.485 2.492 26.071 1.00 82.50 216 HIS A O 1
ATOM 1813 N N . ASP A 1 217 ? -21.410 1.111 27.827 1.00 84.19 217 ASP A N 1
ATOM 1814 C CA . ASP A 1 217 ? -22.119 2.045 28.713 1.00 84.19 217 ASP A CA 1
ATOM 1815 C C . ASP A 1 217 ? -21.166 2.977 29.465 1.00 84.19 217 ASP A C 1
ATOM 1817 O O . ASP A 1 217 ? -21.581 4.011 29.997 1.00 84.19 217 ASP A O 1
ATOM 1821 N N . ARG A 1 218 ? -19.874 2.625 29.553 1.00 85.69 218 ARG A N 1
ATOM 1822 C CA . ARG A 1 218 ? -18.877 3.407 30.307 1.00 85.69 218 ARG A CA 1
ATOM 1823 C C . ARG A 1 218 ? -17.760 3.951 29.434 1.00 85.69 218 ARG A C 1
ATOM 1825 O O . ARG A 1 218 ? -17.490 5.155 29.487 1.00 85.69 218 ARG A O 1
ATOM 1832 N N . ILE A 1 219 ? -17.125 3.106 28.624 1.00 85.62 219 ILE A N 1
ATOM 1833 C CA . ILE A 1 219 ? -15.967 3.531 27.827 1.00 85.62 219 ILE A CA 1
ATOM 1834 C C . ILE A 1 219 ? -16.410 4.344 26.607 1.00 85.62 219 ILE A C 1
ATOM 1836 O O . ILE A 1 219 ? -15.921 5.459 26.431 1.00 85.62 219 ILE A O 1
ATOM 1840 N N . ASP A 1 220 ? -17.360 3.860 25.807 1.00 86.50 220 ASP A N 1
ATOM 1841 C CA . ASP A 1 220 ? -17.804 4.545 24.582 1.00 86.50 220 ASP A CA 1
ATOM 1842 C C . ASP A 1 220 ? -18.397 5.958 24.845 1.00 86.50 220 ASP A C 1
ATOM 1844 O O . ASP A 1 220 ? -18.015 6.905 24.150 1.00 86.50 220 ASP A O 1
ATOM 1848 N N . PRO A 1 221 ? -19.204 6.207 25.900 1.00 88.00 221 PRO A N 1
ATOM 1849 C CA . PRO A 1 221 ? -19.647 7.560 26.245 1.00 88.00 221 PRO A CA 1
ATOM 1850 C C . PRO A 1 221 ? -18.497 8.466 26.692 1.00 88.00 221 PRO A C 1
ATOM 1852 O O . PRO A 1 221 ? -18.523 9.678 26.469 1.00 88.00 221 PRO A O 1
ATOM 1855 N N . THR A 1 222 ? -17.468 7.896 27.322 1.00 86.56 222 THR A N 1
ATOM 1856 C CA . THR A 1 222 ? -16.257 8.635 27.699 1.00 86.56 222 THR A CA 1
ATOM 1857 C C . THR A 1 222 ? -15.430 8.993 26.467 1.00 86.56 222 THR A C 1
ATOM 1859 O O . THR A 1 222 ? -14.953 10.122 26.374 1.00 86.56 222 THR A O 1
ATOM 1862 N N . VAL A 1 223 ? -15.340 8.098 25.477 1.00 85.06 223 VAL A N 1
ATOM 1863 C CA . VAL A 1 223 ? -14.754 8.400 24.162 1.00 85.06 223 VAL A CA 1
ATOM 1864 C C . VAL A 1 223 ? -15.446 9.610 23.535 1.00 85.06 223 VAL A C 1
ATOM 1866 O O . VAL A 1 223 ? -14.768 10.550 23.127 1.00 85.06 223 VAL A O 1
ATOM 1869 N N . GLU A 1 224 ? -16.780 9.639 23.505 1.00 84.94 224 GLU A N 1
ATOM 1870 C CA . GLU A 1 224 ? -17.526 10.770 22.935 1.00 84.94 224 GLU A CA 1
ATOM 1871 C C . GLU A 1 224 ? -17.325 12.077 23.718 1.00 84.94 224 GLU A C 1
ATOM 1873 O O . GLU A 1 224 ? -17.149 13.143 23.123 1.00 84.94 224 GLU A O 1
ATOM 1878 N N . LYS A 1 225 ? -17.240 12.015 25.053 1.00 84.56 225 LYS A N 1
ATOM 1879 C CA . LYS A 1 225 ? -16.872 13.181 25.879 1.00 84.56 225 LYS A CA 1
ATOM 1880 C C . LYS A 1 225 ? -15.475 13.713 25.544 1.00 84.56 225 LYS A C 1
ATOM 1882 O O . LYS A 1 225 ? -15.291 14.928 25.492 1.00 84.56 225 LYS A O 1
ATOM 1887 N N . LEU A 1 226 ? -14.502 12.828 25.321 1.00 83.19 226 LEU A N 1
ATOM 1888 C CA . LEU A 1 226 ? -13.128 13.202 24.971 1.00 83.19 226 LEU A CA 1
ATOM 1889 C C . LEU A 1 226 ? -13.013 13.755 23.544 1.00 83.19 226 LEU A C 1
ATOM 1891 O O . LEU A 1 226 ? -12.179 14.620 23.306 1.00 83.19 226 LEU A O 1
ATOM 1895 N N . ARG A 1 227 ? -13.867 13.315 22.608 1.00 77.12 227 ARG A N 1
ATOM 1896 C CA . ARG A 1 227 ? -13.934 13.877 21.244 1.00 77.12 227 ARG A CA 1
ATOM 1897 C C . ARG A 1 227 ? -14.505 15.294 21.218 1.00 77.12 227 ARG A C 1
ATOM 1899 O O . ARG A 1 227 ? -14.059 16.107 20.417 1.00 77.12 227 ARG A O 1
ATOM 1906 N N . LYS A 1 228 ? -15.489 15.587 22.076 1.00 71.31 228 LYS A N 1
ATOM 1907 C CA . LYS A 1 228 ? -16.195 16.882 22.110 1.00 71.31 228 LYS A CA 1
ATOM 1908 C C . LYS A 1 228 ? -15.477 17.969 22.916 1.00 71.31 228 LYS A C 1
ATOM 1910 O O . LYS A 1 228 ? -15.795 19.144 22.754 1.00 71.31 228 LYS A O 1
ATOM 1915 N N . LYS A 1 229 ? -14.522 17.617 23.784 1.00 57.72 229 LYS A N 1
ATOM 1916 C CA . LYS A 1 229 ? -13.718 18.603 24.521 1.00 57.72 229 LYS A CA 1
ATOM 1917 C C . LYS A 1 229 ? -12.483 18.994 23.697 1.00 57.72 229 LYS A C 1
ATOM 1919 O O . LYS A 1 229 ? -11.630 18.133 23.486 1.00 57.72 229 LYS A O 1
ATOM 1924 N N . PRO A 1 230 ? -12.317 20.262 23.273 1.00 47.81 230 PRO A N 1
ATOM 1925 C CA . PRO A 1 230 ? -11.028 20.713 22.760 1.00 47.81 230 PRO A CA 1
ATOM 1926 C C . PRO A 1 230 ? -9.966 20.511 23.850 1.00 47.81 230 PRO A C 1
ATOM 1928 O O . PRO A 1 230 ? -10.198 20.840 25.017 1.00 47.81 230 PRO A O 1
ATOM 1931 N N . GLN A 1 231 ? -8.816 19.938 23.483 1.00 49.34 231 GLN A N 1
ATOM 1932 C CA . GLN A 1 231 ? -7.679 19.731 24.384 1.00 49.34 231 GLN A CA 1
ATOM 1933 C C . GLN A 1 231 ? -7.075 21.082 24.792 1.00 49.34 231 GLN A C 1
ATOM 1935 O O . GLN A 1 231 ? -6.044 21.501 24.283 1.00 49.34 231 GLN A O 1
ATOM 1940 N N . ILE A 1 232 ? -7.702 21.772 25.741 1.00 45.22 232 ILE A N 1
ATOM 1941 C CA . ILE A 1 232 ? -7.047 22.813 26.533 1.00 45.22 232 ILE A CA 1
ATOM 1942 C C . ILE A 1 232 ? -6.538 22.121 27.797 1.00 45.22 232 ILE A C 1
ATOM 1944 O O . ILE A 1 232 ? -7.075 22.283 28.893 1.00 45.22 232 ILE A O 1
ATOM 1948 N N . LEU A 1 233 ? -5.514 21.282 27.639 1.00 46.97 233 LEU A N 1
ATOM 1949 C CA . LEU A 1 233 ? -4.739 20.796 28.774 1.00 46.97 233 LEU A CA 1
ATOM 1950 C C . LEU A 1 233 ? -3.855 21.958 29.230 1.00 46.97 233 LEU A C 1
ATOM 1952 O O . LEU A 1 233 ? -2.758 22.167 28.718 1.00 46.97 233 LEU A O 1
ATOM 1956 N N . LYS A 1 234 ? -4.360 22.766 30.169 1.00 41.97 234 LYS A N 1
ATOM 1957 C CA . LYS A 1 234 ? -3.529 23.733 30.890 1.00 41.97 234 LYS A CA 1
ATOM 1958 C C . LYS A 1 234 ? -2.522 22.939 31.718 1.00 41.97 234 LYS A C 1
ATOM 1960 O O . LYS A 1 234 ? -2.848 22.467 32.803 1.00 41.97 234 LYS A O 1
ATOM 1965 N N . ILE A 1 235 ? -1.310 22.794 31.190 1.00 41.06 235 ILE A N 1
ATOM 1966 C CA . ILE A 1 235 ? -0.140 22.366 31.953 1.00 41.06 235 ILE A CA 1
ATOM 1967 C C . ILE A 1 235 ? 0.047 23.407 33.061 1.00 41.06 235 ILE A C 1
ATOM 1969 O O . ILE A 1 235 ? 0.513 24.518 32.809 1.00 41.06 235 ILE A O 1
ATOM 1973 N N . LYS A 1 236 ? -0.367 23.079 34.286 1.00 44.50 236 LYS A N 1
ATOM 1974 C CA . LYS A 1 236 ? 0.065 23.821 35.468 1.00 44.50 236 LYS A CA 1
ATOM 1975 C C . LYS A 1 236 ? 1.498 23.380 35.749 1.00 44.50 236 LYS A C 1
ATOM 1977 O O . LYS A 1 236 ? 1.711 22.235 36.132 1.00 44.50 236 LYS A O 1
ATOM 1982 N N . ARG A 1 237 ? 2.469 24.264 35.507 1.00 37.94 237 ARG A N 1
ATOM 1983 C CA . ARG A 1 237 ? 3.806 24.108 36.092 1.00 37.94 237 ARG A CA 1
ATOM 1984 C C . ARG A 1 237 ? 3.665 24.307 37.602 1.00 37.94 237 ARG A C 1
ATOM 1986 O O . ARG A 1 237 ? 3.097 25.318 38.015 1.00 37.94 237 ARG A O 1
ATOM 1993 N N . VAL A 1 238 ? 4.110 23.312 38.362 1.00 48.66 238 VAL A N 1
ATOM 1994 C CA . VAL A 1 238 ? 4.503 23.452 39.770 1.00 48.66 238 VAL A CA 1
ATOM 1995 C C . VAL A 1 238 ? 5.945 23.932 39.782 1.00 48.66 238 VAL A C 1
ATOM 1997 O O . VAL A 1 238 ? 6.702 23.450 38.906 1.00 48.66 238 VAL A O 1
#

pLDDT: mean 71.53, std 21.23, range [29.67, 93.38]

Sequence (238 aa):
MDSDQESSSSSSSSSSTYSSSSLSDNAIHLNQNMYRTIKKEVFIWVDSEFKDIYEIDSDRTWLEQKENIITKLLPPLYKLVNKKYNVSNSDILKMLHGRWRSRHHVSNIKKQEDDKVKMDRRRLKKNSRTMDKKKRRAQAANYLIENNDKYIRRYPEKELVRILKESGYHSEEWEETDSDEENDIIGKESAVKEKTMSIHIYETWWRSSALQHLLHDRIDPTVEKLRKKPQILKIKRV